Protein AF-A0A838EQB2-F1 (afdb_monomer)

Radius of gyration: 19.53 Å; Cα contacts (8 Å, |Δi|>4): 134; chains: 1; bounding box: 59×37×50 Å

Secondary structure (DSSP, 8-state):
-HHHHHHHHHHHHHHHHHHHHHHHHHHHHHHHHHHHHHHSTTSTT-HHHHHHHHHHHHHHHHHHHHTT--HHHHHHHHHHH---HHHHHHHHHHHHHHHHHT--HHHHHHHHHHHHHHHHHTT--SSSSHHHHHHHHHHHHHHHHHHHTTT-HHHHHHHHHHHTTTT-PPPSSSS----

Solvent-accessible surface area (backbone atoms only — not comparable to full-atom values): 10225 Å² total; per-residue (Å²): 115,68,74,63,53,56,54,54,54,55,57,56,61,61,62,64,58,61,60,60,59,57,50,55,56,53,51,52,50,52,49,51,51,50,38,54,65,62,45,46,76,91,53,67,81,41,63,67,56,51,52,49,53,52,52,51,49,49,51,52,51,38,55,40,36,64,69,66,51,48,70,65,57,53,50,52,50,55,34,69,65,39,76,44,68,69,57,21,50,52,51,49,49,52,52,47,48,34,60,74,68,60,34,52,64,67,53,35,50,48,53,48,48,50,53,48,55,51,38,56,76,69,67,57,66,44,48,82,56,78,54,47,33,56,40,56,51,53,49,50,49,46,50,45,44,45,54,49,63,47,55,47,56,67,57,61,60,47,48,56,66,64,29,71,80,69,81,46,84,88,68,98,56,103,67,94,72,92,115

Structure (mmCIF, N/CA/C/O backbone):
data_AF-A0A838EQB2-F1
#
_entry.id   AF-A0A838EQB2-F1
#
loop_
_atom_site.group_PDB
_atom_site.id
_atom_site.type_symbol
_atom_site.label_atom_id
_atom_site.label_alt_id
_atom_site.label_comp_id
_atom_site.label_asym_id
_atom_site.label_entity_id
_atom_site.label_seq_id
_atom_site.pdbx_PDB_ins_code
_atom_site.Cartn_x
_atom_site.Cartn_y
_atom_site.Cartn_z
_atom_site.occupancy
_atom_site.B_iso_or_equiv
_atom_site.auth_seq_id
_atom_site.auth_comp_id
_atom_site.auth_asym_id
_atom_site.auth_atom_id
_atom_site.pdbx_PDB_model_num
ATOM 1 N N . MET A 1 1 ? -41.091 -21.159 24.752 1.00 59.59 1 MET A N 1
ATOM 2 C CA . MET A 1 1 ? -40.701 -20.624 23.425 1.00 59.59 1 MET A CA 1
ATOM 3 C C . MET A 1 1 ? -39.340 -19.916 23.431 1.00 59.59 1 MET A C 1
ATOM 5 O O . MET A 1 1 ? -38.619 -20.065 22.455 1.00 59.59 1 MET A O 1
ATOM 9 N N . LEU A 1 2 ? -38.920 -19.275 24.533 1.00 75.69 2 LEU A N 1
ATOM 10 C CA . LEU A 1 2 ? -37.623 -18.577 24.654 1.00 75.69 2 LEU A CA 1
ATOM 11 C C . LEU A 1 2 ? -36.373 -19.418 24.296 1.00 75.69 2 LEU A C 1
ATOM 13 O O . LEU A 1 2 ? -35.477 -18.928 23.620 1.00 75.69 2 LEU A O 1
ATOM 17 N N . LYS A 1 3 ? -36.333 -20.709 24.671 1.00 73.31 3 LYS A N 1
ATOM 18 C CA . LYS A 1 3 ? -35.185 -21.598 24.380 1.00 73.31 3 LYS A CA 1
ATOM 19 C C . LYS A 1 3 ? -34.919 -21.795 22.881 1.00 73.31 3 LYS A C 1
ATOM 21 O O . LYS A 1 3 ? -33.771 -21.959 22.489 1.00 73.31 3 LYS A O 1
ATOM 26 N N . LYS A 1 4 ? -35.964 -21.766 22.045 1.00 79.56 4 LYS A N 1
ATOM 27 C CA . LYS A 1 4 ? -35.814 -21.889 20.585 1.00 79.56 4 LYS A CA 1
ATOM 28 C C . LYS A 1 4 ? -35.296 -20.587 19.958 1.00 79.56 4 LYS A C 1
ATOM 30 O O . LYS A 1 4 ? -34.574 -20.644 18.973 1.00 79.56 4 LYS A O 1
ATOM 35 N N . PHE A 1 5 ? -35.602 -19.440 20.568 1.00 83.75 5 PHE A N 1
ATOM 36 C CA . PHE A 1 5 ? -35.142 -18.128 20.109 1.00 83.75 5 PHE A CA 1
ATOM 37 C C . PHE A 1 5 ? -33.644 -17.914 20.382 1.00 83.75 5 PHE A C 1
ATOM 39 O O . PHE A 1 5 ? -32.911 -17.516 19.481 1.00 83.75 5 PHE A O 1
ATOM 46 N N . SER A 1 6 ? -33.149 -18.276 21.574 1.00 80.12 6 SER A N 1
ATOM 47 C CA . SER A 1 6 ? -31.709 -18.178 21.881 1.00 80.12 6 SER A CA 1
ATOM 48 C C . SER A 1 6 ? -30.840 -19.072 20.991 1.00 80.12 6 SER A C 1
ATOM 50 O O . SER A 1 6 ? -29.740 -18.671 20.623 1.00 80.12 6 SER A O 1
ATOM 52 N N . LEU A 1 7 ? -31.331 -20.255 20.597 1.00 84.88 7 LEU A N 1
ATOM 53 C CA . LEU A 1 7 ? -30.591 -21.149 19.698 1.00 84.88 7 LEU A CA 1
ATOM 54 C C . LEU A 1 7 ? -30.476 -20.575 18.272 1.00 84.88 7 LEU A C 1
ATOM 56 O O . LEU A 1 7 ? -29.453 -20.744 17.607 1.00 84.88 7 LEU A O 1
ATOM 60 N N . MET A 1 8 ? -31.516 -19.872 17.815 1.00 84.50 8 MET A N 1
ATOM 61 C CA . MET A 1 8 ? -31.546 -19.222 16.502 1.00 84.50 8 MET A CA 1
ATOM 62 C C . MET A 1 8 ? -30.651 -17.974 16.466 1.00 84.50 8 MET A C 1
ATOM 64 O O . MET A 1 8 ? -29.974 -17.722 15.475 1.00 84.50 8 MET A O 1
ATOM 68 N N . MET A 1 9 ? -30.573 -17.227 17.572 1.00 82.81 9 MET A N 1
ATOM 69 C CA . MET A 1 9 ? -29.665 -16.081 17.672 1.00 82.81 9 MET A CA 1
ATOM 70 C C . MET A 1 9 ? -28.189 -16.515 17.711 1.00 82.81 9 MET A C 1
ATOM 72 O O . MET A 1 9 ? -27.351 -15.896 17.062 1.00 82.81 9 MET A O 1
ATOM 76 N N . LEU A 1 10 ? -27.870 -17.617 18.403 1.00 81.88 10 LEU A N 1
ATOM 77 C CA . LEU A 1 10 ? -26.500 -18.139 18.485 1.00 81.88 10 LEU A CA 1
ATOM 78 C C . LEU A 1 10 ? -25.983 -18.648 17.128 1.00 81.88 10 LEU A C 1
ATOM 80 O O . LEU A 1 10 ? -24.818 -18.452 16.796 1.00 81.88 10 LEU A O 1
ATOM 84 N N . SER A 1 11 ? -26.852 -19.255 16.316 1.00 75.62 11 SER A N 1
ATOM 85 C CA . SER A 1 11 ? -26.494 -19.714 14.966 1.00 75.62 11 SER A CA 1
ATOM 86 C C . SER A 1 11 ? -26.260 -18.558 13.988 1.00 75.62 11 SER A C 1
ATOM 88 O O . SER A 1 11 ? -25.416 -18.681 13.104 1.00 75.62 11 SER A O 1
ATOM 90 N N . PHE A 1 12 ? -26.915 -17.409 14.182 1.00 75.12 12 PHE A N 1
ATOM 91 C CA . PHE A 1 12 ? -26.687 -16.220 13.355 1.00 75.12 12 PHE A CA 1
ATOM 92 C C . PHE A 1 12 ? -25.336 -15.541 13.647 1.00 75.12 12 PHE A C 1
ATOM 94 O O . PHE A 1 12 ? -24.682 -15.050 12.732 1.00 75.12 12 PHE A O 1
ATOM 101 N N . VAL A 1 13 ? -24.876 -15.569 14.904 1.00 74.94 13 VAL A N 1
ATOM 102 C CA . VAL A 1 13 ? -23.574 -14.997 15.307 1.00 74.94 13 VAL A CA 1
ATOM 103 C C . VAL A 1 13 ? -22.392 -15.810 14.763 1.00 74.94 13 VAL A C 1
ATOM 105 O O . VAL A 1 13 ? -21.338 -15.251 14.481 1.00 74.94 13 VAL A O 1
ATOM 108 N N . LEU A 1 14 ? -22.550 -17.120 14.559 1.00 67.75 14 LEU A N 1
ATOM 109 C CA . LEU A 1 14 ? -21.471 -17.963 14.025 1.00 67.75 14 LEU A CA 1
ATOM 110 C C . LEU A 1 14 ? -21.231 -17.760 12.519 1.00 67.75 14 LEU A C 1
ATOM 112 O O . LEU A 1 14 ? -20.124 -17.999 12.040 1.00 67.75 14 LEU A O 1
ATOM 116 N N . LEU A 1 15 ? -22.235 -17.285 11.775 1.00 63.31 15 LEU A N 1
ATOM 117 C CA . LEU A 1 15 ? -22.129 -17.063 10.329 1.00 63.31 15 LEU A CA 1
ATOM 118 C C . LEU A 1 15 ? -21.380 -15.769 9.969 1.00 63.31 15 LEU A C 1
ATOM 120 O O . LEU A 1 15 ? -20.825 -15.678 8.878 1.00 63.31 15 LEU A O 1
ATOM 124 N N . THR A 1 16 ? -21.308 -14.784 10.870 1.00 61.81 16 THR A N 1
ATOM 125 C CA . THR A 1 16 ? -20.622 -13.508 10.592 1.00 61.81 16 THR A CA 1
ATOM 126 C C . THR A 1 16 ? -19.100 -13.597 10.723 1.00 61.81 16 THR A C 1
ATOM 128 O O . THR A 1 16 ? -18.388 -12.792 10.128 1.00 61.81 16 THR A O 1
ATOM 131 N N . VAL A 1 17 ? -18.573 -14.588 11.452 1.00 60.59 17 VAL A N 1
ATOM 132 C CA . VAL A 1 17 ? -17.129 -14.701 11.733 1.00 60.59 17 VAL A CA 1
ATOM 133 C C . VAL A 1 17 ? -16.346 -15.288 10.551 1.00 60.59 17 VAL A C 1
ATOM 135 O O . VAL A 1 17 ? -15.209 -14.885 10.308 1.00 60.59 17 VAL A O 1
ATOM 138 N N . GLN A 1 18 ? -16.935 -16.201 9.770 1.00 55.09 18 GLN A N 1
ATOM 139 C CA . GLN A 1 18 ? -16.202 -16.880 8.689 1.00 55.09 18 GLN A CA 1
ATOM 140 C C . GLN A 1 18 ? -15.903 -15.984 7.480 1.00 55.09 18 GLN A C 1
ATOM 142 O O . GLN A 1 18 ? -14.899 -16.198 6.802 1.00 55.09 18 GLN A O 1
ATOM 147 N N . ALA A 1 19 ? -16.702 -14.940 7.249 1.00 57.28 19 ALA A N 1
ATOM 148 C CA . ALA A 1 19 ? -16.448 -13.987 6.169 1.00 57.28 19 ALA A CA 1
ATOM 149 C C . ALA A 1 19 ? -15.137 -13.200 6.372 1.00 57.28 19 ALA A C 1
ATOM 151 O O . ALA A 1 19 ? -14.468 -12.860 5.401 1.00 57.28 19 ALA A O 1
ATOM 152 N N . ASN A 1 20 ? -14.729 -12.966 7.625 1.00 59.44 20 ASN A N 1
ATOM 153 C CA . ASN A 1 20 ? -13.578 -12.118 7.940 1.00 59.44 20 ASN A CA 1
ATOM 154 C C . ASN A 1 20 ? -12.219 -12.844 7.862 1.00 59.44 20 ASN A C 1
ATOM 156 O O . ASN A 1 20 ? -11.176 -12.214 7.724 1.00 59.44 20 ASN A O 1
ATOM 160 N N . ALA A 1 21 ? -12.193 -14.176 7.963 1.00 61.66 21 ALA A N 1
ATOM 161 C CA . ALA A 1 21 ? -10.938 -14.930 7.892 1.00 61.66 21 ALA A CA 1
ATOM 162 C C . ALA A 1 21 ? -10.433 -15.084 6.444 1.00 61.66 21 ALA A C 1
ATOM 164 O O . ALA A 1 21 ? -9.229 -15.041 6.196 1.00 61.66 21 ALA A O 1
ATOM 165 N N . GLY A 1 22 ? -11.347 -15.224 5.476 1.00 66.81 22 GLY A N 1
ATOM 166 C CA . GLY A 1 22 ? -10.992 -15.389 4.061 1.00 66.81 22 GLY A CA 1
ATOM 167 C C . GLY A 1 22 ? -10.430 -14.121 3.410 1.00 66.81 22 GLY A C 1
ATOM 168 O O . GLY A 1 22 ? -9.554 -14.204 2.545 1.00 66.81 22 GLY A O 1
ATOM 169 N N . THR A 1 23 ? -10.889 -12.944 3.839 1.00 73.06 23 THR A N 1
ATOM 170 C CA . THR A 1 23 ? -10.453 -11.648 3.294 1.00 73.06 23 THR A CA 1
ATOM 171 C C . THR A 1 23 ? -9.005 -11.322 3.659 1.00 73.06 23 THR A C 1
ATOM 173 O O . THR A 1 23 ? -8.251 -10.893 2.789 1.00 73.06 23 THR A O 1
ATOM 176 N N . ASN A 1 24 ? -8.579 -11.602 4.895 1.00 73.56 24 ASN A N 1
ATOM 177 C CA . ASN A 1 24 ? -7.210 -11.325 5.348 1.00 73.56 24 ASN A CA 1
ATOM 178 C C . ASN A 1 24 ? -6.155 -12.184 4.631 1.00 73.56 24 ASN A C 1
ATOM 180 O O . ASN A 1 24 ? -5.122 -11.661 4.219 1.00 73.56 24 ASN A O 1
ATOM 184 N N . ASN A 1 25 ? -6.424 -13.478 4.415 1.00 83.62 25 ASN A N 1
ATOM 185 C CA . ASN A 1 25 ? -5.512 -14.335 3.647 1.00 83.62 25 ASN A CA 1
ATOM 186 C C . ASN A 1 25 ? -5.416 -13.891 2.183 1.00 83.62 25 ASN A C 1
ATOM 188 O O . ASN A 1 25 ? -4.335 -13.899 1.604 1.00 83.62 25 ASN A O 1
ATOM 192 N N . SER A 1 26 ? -6.536 -13.467 1.593 1.00 85.31 26 SER A N 1
ATOM 193 C CA . SER A 1 26 ? -6.555 -12.981 0.210 1.00 85.31 26 SER A CA 1
ATOM 194 C C . SER A 1 26 ? -5.766 -11.676 0.047 1.00 85.31 26 SER A C 1
ATOM 196 O O . SER A 1 26 ? -5.092 -11.495 -0.963 1.00 85.31 26 SER A O 1
ATOM 198 N N . LEU A 1 27 ? -5.809 -10.788 1.049 1.00 85.12 27 LEU A N 1
ATOM 199 C CA . LEU A 1 27 ? -4.996 -9.570 1.080 1.00 85.12 27 LEU A CA 1
ATOM 200 C C . LEU A 1 27 ? -3.498 -9.898 1.136 1.00 85.12 27 LEU A C 1
ATOM 202 O O . LEU A 1 27 ? -2.729 -9.351 0.350 1.00 85.12 27 LEU A O 1
ATOM 206 N N . ALA A 1 28 ? -3.097 -10.810 2.026 1.00 84.88 28 ALA A N 1
ATOM 207 C CA . ALA A 1 28 ? -1.702 -11.224 2.157 1.00 84.88 28 ALA A CA 1
ATOM 208 C C . ALA A 1 28 ? -1.154 -11.821 0.848 1.00 84.88 28 ALA A C 1
ATOM 210 O O . ALA A 1 28 ? -0.074 -11.434 0.411 1.00 84.88 28 ALA A O 1
ATOM 211 N N . LEU A 1 29 ? -1.929 -12.686 0.179 1.00 88.06 29 LEU A N 1
ATOM 212 C CA . LEU A 1 29 ? -1.554 -13.261 -1.118 1.00 88.06 29 LEU A CA 1
ATOM 213 C C . LEU A 1 29 ? -1.416 -12.196 -2.210 1.00 88.06 29 LEU A C 1
ATOM 215 O O . LEU A 1 29 ? -0.464 -12.231 -2.981 1.00 88.06 29 LEU A O 1
ATOM 219 N N . ALA A 1 30 ? -2.332 -11.224 -2.267 1.00 87.69 30 ALA A N 1
ATOM 220 C CA . ALA A 1 30 ? -2.243 -10.134 -3.236 1.00 87.69 30 ALA A CA 1
ATOM 221 C C . ALA A 1 30 ? -0.967 -9.299 -3.034 1.00 87.69 30 ALA A C 1
ATOM 223 O O . ALA A 1 30 ? -0.341 -8.873 -4.004 1.00 87.69 30 ALA A O 1
ATOM 224 N N . ILE A 1 31 ? -0.583 -9.061 -1.776 1.00 84.06 31 ILE A N 1
ATOM 225 C CA . ILE A 1 31 ? 0.636 -8.320 -1.429 1.00 84.06 31 ILE A CA 1
ATOM 226 C C . ILE A 1 31 ? 1.870 -9.138 -1.781 1.00 84.06 31 ILE A C 1
ATOM 228 O O . ILE A 1 31 ? 2.808 -8.591 -2.349 1.00 84.06 31 ILE A O 1
ATOM 232 N N . GLU A 1 32 ? 1.873 -10.436 -1.485 1.00 83.81 32 GLU A N 1
ATOM 233 C CA . GLU A 1 32 ? 2.959 -11.342 -1.854 1.00 83.81 32 GLU A CA 1
ATOM 234 C C . GLU A 1 32 ? 3.135 -11.417 -3.375 1.00 83.81 32 GLU A C 1
ATOM 236 O O . GLU A 1 32 ? 4.258 -11.352 -3.865 1.00 83.81 32 GLU A O 1
ATOM 241 N N . GLU A 1 33 ? 2.044 -11.463 -4.140 1.00 86.88 33 GLU A N 1
ATOM 242 C CA . GLU A 1 33 ? 2.099 -11.475 -5.601 1.00 86.88 33 GLU A CA 1
ATOM 243 C C . GLU A 1 33 ? 2.588 -10.143 -6.185 1.00 86.88 33 GLU A C 1
ATOM 245 O O . GLU A 1 33 ? 3.373 -10.135 -7.142 1.00 86.88 33 GLU A O 1
ATOM 250 N N . LEU A 1 34 ? 2.180 -9.011 -5.599 1.00 84.50 34 LEU A N 1
ATOM 251 C CA . LEU A 1 34 ? 2.743 -7.706 -5.944 1.00 84.50 34 LEU A CA 1
ATOM 252 C C . LEU A 1 34 ? 4.237 -7.662 -5.604 1.00 84.50 34 LEU A C 1
ATOM 254 O O . LEU A 1 34 ? 5.035 -7.231 -6.434 1.00 84.50 34 LEU A O 1
ATOM 258 N N . ASN A 1 35 ? 4.616 -8.152 -4.421 1.00 81.25 35 ASN A N 1
ATOM 259 C CA . ASN A 1 35 ? 5.998 -8.212 -3.964 1.00 81.25 35 ASN A CA 1
ATOM 260 C C . ASN A 1 35 ? 6.851 -9.018 -4.936 1.00 81.25 35 ASN A C 1
ATOM 262 O O . ASN A 1 35 ? 7.837 -8.525 -5.473 1.00 81.25 35 ASN A O 1
ATOM 266 N N . TYR A 1 36 ? 6.414 -10.232 -5.249 1.00 83.81 36 TYR A N 1
ATOM 267 C CA . TYR A 1 36 ? 7.060 -11.095 -6.222 1.00 83.81 36 TYR A CA 1
ATOM 268 C C . TYR A 1 36 ? 7.167 -10.417 -7.595 1.00 83.81 36 TYR A C 1
ATOM 270 O O . TYR A 1 36 ? 8.246 -10.363 -8.179 1.00 83.81 36 TYR A O 1
ATOM 278 N N . SER A 1 37 ? 6.079 -9.817 -8.087 1.00 83.25 37 SER A N 1
ATOM 279 C CA . SER A 1 37 ? 6.067 -9.159 -9.399 1.00 83.25 37 SER A CA 1
ATOM 280 C C . SER A 1 37 ? 7.044 -7.983 -9.485 1.00 83.25 37 SER A C 1
ATOM 282 O O . SER A 1 37 ? 7.627 -7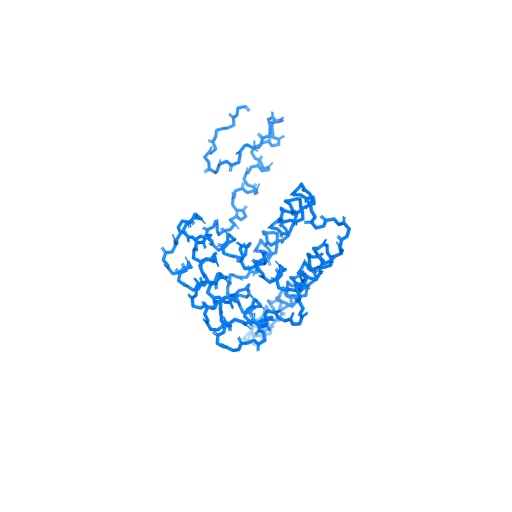.774 -10.543 1.00 83.25 37 SER A O 1
ATOM 284 N N . LEU A 1 38 ? 7.220 -7.216 -8.404 1.00 77.38 38 LEU A N 1
ATOM 285 C CA . LEU A 1 38 ? 8.085 -6.031 -8.370 1.00 77.38 38 LEU A CA 1
ATOM 286 C C . LEU A 1 38 ? 9.536 -6.338 -7.959 1.00 77.38 38 LEU A C 1
ATOM 288 O O . LEU A 1 38 ? 10.441 -5.574 -8.286 1.00 77.38 38 LEU A O 1
ATOM 292 N N . THR A 1 39 ? 9.787 -7.440 -7.251 1.00 75.56 39 THR A N 1
ATOM 293 C CA . THR A 1 39 ? 11.140 -7.837 -6.814 1.00 75.56 39 THR A CA 1
ATOM 294 C C . THR A 1 39 ? 11.924 -8.578 -7.889 1.00 75.56 39 THR A C 1
ATOM 296 O O . THR A 1 39 ? 13.152 -8.531 -7.878 1.00 75.56 39 THR A O 1
ATOM 299 N N . VAL A 1 40 ? 11.253 -9.232 -8.839 1.00 76.88 40 VAL A N 1
ATOM 300 C CA . VAL A 1 40 ? 11.919 -9.941 -9.934 1.00 76.88 40 VAL A CA 1
ATOM 301 C C . VAL A 1 40 ? 12.640 -8.935 -10.854 1.00 76.88 40 VAL A C 1
ATOM 303 O O . VAL A 1 40 ? 12.026 -8.147 -11.570 1.00 76.88 40 VAL A O 1
ATOM 306 N N . GLU A 1 41 ? 13.978 -8.962 -10.808 1.00 57.16 41 GLU A N 1
ATOM 307 C CA . GLU A 1 41 ? 14.885 -7.899 -11.281 1.00 57.16 41 GLU A CA 1
ATOM 308 C C . GLU A 1 41 ? 14.815 -7.570 -12.782 1.00 57.16 41 GLU A C 1
ATOM 310 O O . GLU A 1 41 ? 15.213 -6.476 -13.188 1.00 57.16 41 GLU A O 1
ATOM 315 N N . TRP A 1 42 ? 14.334 -8.486 -13.628 1.00 60.03 42 TRP A N 1
ATOM 316 C CA . TRP A 1 42 ? 14.395 -8.296 -15.081 1.00 60.03 42 TRP A CA 1
ATOM 317 C C . TRP A 1 42 ? 13.380 -7.273 -15.618 1.00 60.03 42 TRP A C 1
ATOM 319 O O . TRP A 1 42 ? 13.617 -6.730 -16.695 1.00 60.03 42 TRP A O 1
ATOM 329 N N . ASP A 1 43 ? 12.320 -6.955 -14.863 1.00 59.44 43 ASP A N 1
ATOM 330 C CA . ASP A 1 43 ? 11.200 -6.116 -15.334 1.00 59.44 43 ASP A CA 1
ATOM 331 C C . ASP A 1 43 ? 11.023 -4.795 -14.550 1.00 59.44 43 ASP A C 1
ATOM 333 O O . ASP A 1 43 ? 10.122 -4.004 -14.817 1.00 59.44 43 ASP A O 1
ATOM 337 N N . GLN A 1 44 ? 11.917 -4.489 -13.599 1.00 57.16 44 GLN A N 1
ATOM 338 C CA . GLN A 1 44 ? 11.816 -3.289 -12.743 1.00 57.16 44 GLN A CA 1
ATOM 339 C C . GLN A 1 44 ? 11.952 -1.954 -13.495 1.00 57.16 44 GLN A C 1
ATOM 341 O O . GLN A 1 44 ? 11.585 -0.904 -12.967 1.00 57.16 44 GLN A O 1
ATOM 346 N N . LYS A 1 45 ? 12.504 -1.968 -14.715 1.00 72.00 45 LYS A N 1
ATOM 347 C CA . LYS A 1 45 ? 12.65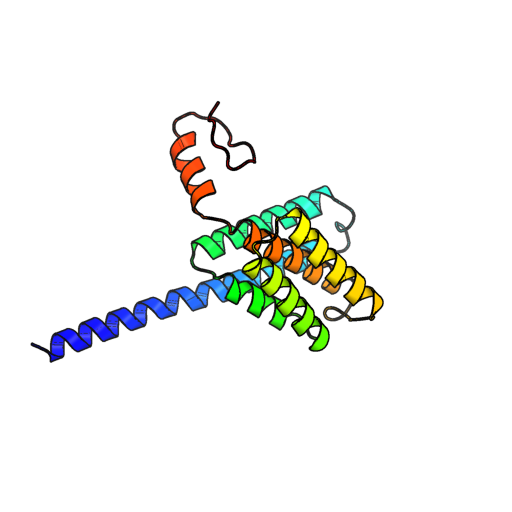2 -0.766 -15.552 1.00 72.00 45 LYS A CA 1
ATOM 348 C C . LYS A 1 45 ? 11.466 -0.536 -16.484 1.00 72.00 45 LYS A C 1
ATOM 350 O O . LYS A 1 45 ? 11.362 0.561 -17.033 1.00 72.00 45 LYS A O 1
ATOM 355 N N . ASP A 1 46 ? 10.596 -1.528 -16.677 1.00 83.81 46 ASP A N 1
ATOM 356 C CA . ASP A 1 46 ? 9.412 -1.350 -17.506 1.00 83.81 46 ASP A CA 1
ATOM 357 C C . ASP A 1 46 ? 8.312 -0.648 -16.699 1.00 83.81 46 ASP A C 1
ATOM 359 O O . ASP A 1 46 ? 7.594 -1.227 -15.880 1.00 83.81 46 ASP A O 1
ATOM 363 N N . GLN A 1 47 ? 8.170 0.650 -16.961 1.00 80.19 47 GLN A N 1
ATOM 364 C CA . GLN A 1 47 ? 7.128 1.476 -16.363 1.00 80.19 47 GLN A CA 1
ATOM 365 C C . GLN A 1 47 ? 5.716 0.975 -16.714 1.00 80.19 47 GLN A C 1
ATOM 367 O O . GLN A 1 47 ? 4.794 1.115 -15.909 1.00 80.19 47 GLN A O 1
ATOM 372 N N . THR A 1 48 ? 5.531 0.371 -17.890 1.00 82.81 48 THR A N 1
ATOM 373 C CA . THR A 1 48 ? 4.249 -0.200 -18.327 1.00 82.81 48 THR A CA 1
ATOM 374 C C . THR A 1 48 ? 3.898 -1.420 -17.489 1.00 82.81 48 THR A C 1
ATOM 376 O O . THR A 1 48 ? 2.760 -1.544 -17.027 1.00 82.81 48 THR A O 1
ATOM 379 N N . TYR A 1 49 ? 4.875 -2.294 -17.243 1.00 83.25 49 TYR A N 1
ATOM 380 C CA . TYR A 1 49 ? 4.699 -3.461 -16.385 1.00 83.25 49 TYR A CA 1
ATOM 381 C C . TYR A 1 49 ? 4.388 -3.053 -14.942 1.00 83.25 49 TYR A C 1
ATOM 383 O O . TYR A 1 49 ? 3.389 -3.513 -14.383 1.00 83.25 49 TYR A O 1
ATOM 391 N N . TYR A 1 50 ? 5.157 -2.112 -14.377 1.00 80.88 50 TYR A N 1
ATOM 392 C CA . TYR A 1 50 ? 4.891 -1.546 -13.050 1.00 80.88 50 TYR A CA 1
ATOM 393 C C . TYR A 1 50 ? 3.453 -1.024 -12.947 1.00 80.88 50 TYR A C 1
ATOM 395 O O . TYR A 1 50 ? 2.691 -1.456 -12.083 1.00 80.88 50 TYR A O 1
ATOM 403 N N . ASN A 1 51 ? 3.037 -0.161 -13.878 1.00 79.38 51 ASN A N 1
ATOM 404 C CA . ASN A 1 51 ? 1.685 0.399 -13.890 1.00 79.38 51 ASN A CA 1
ATOM 405 C C . ASN A 1 51 ? 0.608 -0.689 -14.014 1.00 79.38 51 ASN A C 1
ATOM 407 O O . ASN A 1 51 ? -0.429 -0.610 -13.355 1.00 79.38 51 ASN A O 1
ATOM 411 N N . THR A 1 52 ? 0.859 -1.726 -14.816 1.00 85.31 52 THR A N 1
ATOM 412 C CA . THR A 1 52 ? -0.061 -2.858 -14.991 1.00 85.31 52 THR A CA 1
ATOM 413 C C . THR A 1 52 ? -0.230 -3.640 -13.691 1.00 85.31 52 THR A C 1
ATOM 415 O O . THR A 1 52 ? -1.359 -3.919 -13.285 1.00 85.31 52 THR A O 1
ATOM 418 N N . LYS A 1 53 ? 0.869 -3.948 -12.994 1.00 85.12 53 LYS A N 1
ATOM 419 C CA . LYS A 1 53 ? 0.840 -4.661 -11.709 1.00 85.12 53 LYS A CA 1
ATOM 420 C C . LYS A 1 53 ? 0.207 -3.831 -10.601 1.00 85.12 53 LYS A C 1
ATOM 422 O O . LYS A 1 53 ? -0.610 -4.354 -9.848 1.00 85.12 53 LYS A O 1
ATOM 427 N N . MET A 1 54 ? 0.490 -2.532 -10.566 1.00 80.69 54 MET A N 1
ATOM 428 C CA . MET A 1 54 ? -0.147 -1.601 -9.635 1.00 80.69 54 MET A CA 1
ATOM 429 C C . MET A 1 54 ? -1.656 -1.498 -9.871 1.00 80.69 54 MET A C 1
ATOM 431 O O . MET A 1 54 ? -2.432 -1.555 -8.919 1.00 80.69 54 MET A O 1
ATOM 435 N N . LYS A 1 55 ? -2.097 -1.414 -11.134 1.00 80.75 55 LYS A N 1
ATOM 436 C CA . LYS A 1 55 ? -3.524 -1.391 -11.491 1.00 80.75 55 LYS A CA 1
ATOM 437 C C . LYS A 1 55 ? -4.223 -2.707 -11.141 1.00 80.75 55 LYS A C 1
ATOM 439 O O . LYS A 1 55 ? -5.328 -2.683 -10.598 1.00 80.75 55 LYS A O 1
ATOM 444 N N . ALA A 1 56 ? -3.580 -3.844 -11.411 1.00 84.00 56 ALA A N 1
ATOM 445 C CA . ALA A 1 56 ? -4.098 -5.158 -11.039 1.00 84.00 56 ALA A CA 1
ATOM 446 C C . ALA A 1 56 ? -4.259 -5.278 -9.517 1.00 84.00 56 ALA A C 1
ATOM 448 O O . ALA A 1 56 ? -5.330 -5.639 -9.038 1.00 84.00 56 ALA A O 1
ATOM 449 N N . PHE A 1 57 ? -3.242 -4.882 -8.751 1.00 86.19 57 PHE A N 1
ATOM 450 C CA . PHE A 1 57 ? -3.308 -4.904 -7.295 1.00 86.19 57 PHE A CA 1
ATOM 451 C C . PHE A 1 57 ? -4.388 -3.962 -6.745 1.00 86.19 57 PHE A C 1
ATOM 453 O O . PHE A 1 57 ? -5.173 -4.370 -5.892 1.00 86.19 57 PHE A O 1
ATOM 460 N N . ALA A 1 58 ? -4.503 -2.736 -7.268 1.00 82.94 58 ALA A N 1
ATOM 461 C CA . ALA A 1 58 ? -5.570 -1.808 -6.886 1.00 82.94 58 ALA A CA 1
ATOM 462 C C . ALA A 1 58 ? -6.973 -2.388 -7.149 1.00 82.94 58 ALA A C 1
ATOM 464 O O . ALA A 1 58 ? -7.870 -2.226 -6.322 1.00 82.94 58 ALA A O 1
ATOM 465 N N . THR A 1 59 ? -7.144 -3.117 -8.257 1.00 85.06 59 THR A N 1
ATOM 466 C CA . THR A 1 59 ? -8.390 -3.835 -8.577 1.00 85.06 59 THR A CA 1
ATOM 467 C C . THR A 1 59 ? -8.667 -4.938 -7.553 1.00 85.06 59 THR A C 1
ATOM 469 O O . THR A 1 59 ? -9.769 -5.020 -7.020 1.00 85.06 59 THR A O 1
ATOM 472 N N . THR A 1 60 ? -7.656 -5.728 -7.183 1.00 87.25 60 THR A N 1
ATOM 473 C CA . THR A 1 60 ? -7.793 -6.753 -6.137 1.00 87.25 60 THR A CA 1
ATOM 474 C C . THR A 1 60 ? -8.187 -6.149 -4.787 1.00 87.25 60 THR A C 1
ATOM 476 O O . THR A 1 60 ? -9.052 -6.693 -4.101 1.00 87.25 60 THR A O 1
ATOM 479 N N . ILE A 1 61 ? -7.605 -5.008 -4.398 1.00 84.94 61 ILE A N 1
ATOM 480 C CA . ILE A 1 61 ? -7.989 -4.305 -3.164 1.00 84.94 61 ILE A CA 1
ATOM 481 C C . ILE A 1 61 ? -9.445 -3.836 -3.227 1.00 84.94 61 ILE A C 1
ATOM 483 O O . ILE A 1 61 ? -10.178 -4.044 -2.260 1.00 84.94 61 ILE A O 1
ATOM 487 N N . ALA A 1 62 ? -9.884 -3.274 -4.356 1.00 82.81 62 ALA A N 1
ATOM 488 C CA . ALA A 1 62 ? -11.276 -2.878 -4.563 1.00 82.81 62 ALA A CA 1
ATOM 489 C C . ALA A 1 62 ? -12.246 -4.059 -4.393 1.00 82.81 62 ALA A C 1
ATOM 491 O O . ALA A 1 62 ? -13.247 -3.953 -3.680 1.00 82.81 62 ALA A O 1
ATOM 492 N N . ASP A 1 63 ? -11.922 -5.207 -4.991 1.00 84.94 63 ASP A N 1
ATOM 493 C CA . ASP A 1 63 ? -12.724 -6.428 -4.883 1.00 84.94 63 ASP A CA 1
ATOM 494 C C . ASP A 1 63 ? -12.769 -6.962 -3.447 1.00 84.94 63 ASP A C 1
ATOM 496 O O . ASP A 1 63 ? -13.802 -7.449 -2.980 1.00 84.94 63 ASP A O 1
ATOM 500 N N . LEU A 1 64 ? -11.656 -6.871 -2.714 1.00 85.62 64 LEU A N 1
ATOM 501 C CA . LEU A 1 64 ? -11.603 -7.257 -1.306 1.00 85.62 64 LEU A CA 1
ATOM 502 C C . LEU A 1 64 ? -12.410 -6.301 -0.424 1.00 85.62 64 LEU A C 1
ATOM 504 O O . LEU A 1 64 ? -13.132 -6.765 0.461 1.00 85.62 64 LEU A O 1
ATOM 508 N N . GLN A 1 65 ? -12.356 -4.994 -0.685 1.00 83.88 65 GLN A N 1
ATOM 509 C CA . GLN A 1 65 ? -13.204 -4.005 -0.012 1.00 83.88 65 GLN A CA 1
ATOM 510 C C . GLN A 1 65 ? -14.689 -4.281 -0.278 1.00 83.88 65 GLN A C 1
ATOM 512 O O . GLN A 1 65 ? -15.490 -4.276 0.658 1.00 83.88 65 GLN A O 1
ATOM 517 N N . ALA A 1 66 ? -15.059 -4.643 -1.512 1.00 82.88 66 ALA A N 1
ATOM 518 C CA . ALA A 1 66 ? -16.420 -5.061 -1.855 1.00 82.88 66 ALA A CA 1
ATOM 519 C C . ALA A 1 66 ? -16.868 -6.335 -1.108 1.00 82.88 66 ALA A C 1
ATOM 521 O O . ALA A 1 66 ? -18.052 -6.496 -0.813 1.00 82.88 66 ALA A O 1
ATOM 522 N N . LYS A 1 67 ? -15.926 -7.216 -0.744 1.00 83.81 67 LYS A N 1
ATOM 523 C CA . LYS A 1 67 ? -16.155 -8.407 0.098 1.00 83.81 67 LYS A CA 1
ATOM 524 C C . LYS A 1 67 ? -16.160 -8.110 1.605 1.00 83.81 67 LYS A C 1
ATOM 526 O O . LYS A 1 67 ? -16.303 -9.037 2.399 1.00 83.81 67 LYS A O 1
ATOM 531 N N . GLY A 1 68 ? -16.038 -6.844 2.006 1.00 83.19 68 GLY A N 1
ATOM 532 C CA . GLY A 1 68 ? -16.109 -6.408 3.401 1.00 83.19 68 GLY A CA 1
ATOM 533 C C . GLY A 1 68 ? -14.758 -6.128 4.060 1.00 83.19 68 GLY A C 1
ATOM 534 O O . GLY A 1 68 ? -14.723 -5.949 5.276 1.00 83.19 68 GLY A O 1
ATOM 535 N N . LEU A 1 69 ? -13.657 -6.074 3.300 1.00 85.31 69 LEU A N 1
ATOM 536 C CA . LEU A 1 69 ? -12.376 -5.606 3.832 1.00 85.31 69 LEU A CA 1
ATOM 537 C C . LEU A 1 69 ? -12.487 -4.125 4.214 1.00 85.31 69 LEU A C 1
ATOM 539 O O . LEU A 1 69 ? -12.803 -3.269 3.388 1.00 85.31 69 LEU A O 1
ATOM 543 N N . THR A 1 70 ? -12.223 -3.819 5.478 1.00 87.19 70 THR A N 1
ATOM 544 C CA . THR A 1 70 ? -12.308 -2.446 5.983 1.00 87.19 70 THR A CA 1
ATOM 545 C C . THR A 1 70 ? -10.999 -1.686 5.776 1.00 87.19 70 THR A C 1
ATOM 547 O O . THR A 1 70 ? -9.911 -2.265 5.770 1.00 87.19 70 THR A O 1
ATOM 550 N N . ASN A 1 71 ? -11.085 -0.356 5.685 1.00 84.06 71 ASN A N 1
ATOM 551 C CA . ASN A 1 71 ? -9.897 0.501 5.618 1.00 84.06 71 ASN A CA 1
ATOM 552 C C . ASN A 1 71 ? -8.986 0.320 6.839 1.00 84.06 71 ASN A C 1
ATOM 554 O O . ASN A 1 71 ? -7.769 0.350 6.702 1.00 84.06 71 ASN A O 1
ATOM 558 N N . GLN A 1 72 ? -9.564 0.072 8.017 1.00 85.44 72 GLN A N 1
ATOM 559 C CA . GLN A 1 72 ? -8.792 -0.189 9.228 1.00 85.44 72 GLN A CA 1
ATOM 560 C C . GLN A 1 72 ? -7.947 -1.462 9.097 1.00 85.44 72 GLN A C 1
ATOM 562 O O . GLN A 1 72 ? -6.771 -1.437 9.438 1.00 85.44 72 GLN A O 1
ATOM 567 N N . GLN A 1 73 ? -8.504 -2.541 8.539 1.00 86.69 73 GLN A N 1
ATOM 568 C CA . GLN A 1 73 ? -7.756 -3.781 8.307 1.00 86.69 73 GLN A CA 1
ATOM 569 C C . GLN A 1 73 ? -6.619 -3.592 7.304 1.00 86.69 73 GLN A C 1
ATOM 571 O O . GLN A 1 73 ? -5.545 -4.155 7.495 1.00 86.69 73 GLN A O 1
ATOM 576 N N . LEU A 1 74 ? -6.823 -2.772 6.265 1.00 85.31 74 LEU A N 1
ATOM 577 C CA . LEU A 1 74 ? -5.745 -2.396 5.346 1.00 85.31 74 LEU A CA 1
ATOM 578 C C . LEU A 1 74 ? -4.618 -1.673 6.090 1.00 85.31 74 LEU A C 1
ATOM 580 O O . LEU A 1 74 ? -3.462 -2.063 5.961 1.00 85.31 74 LEU A O 1
ATOM 584 N N . VAL A 1 75 ? -4.950 -0.663 6.901 1.00 86.62 75 VAL A N 1
ATOM 585 C CA . VAL A 1 75 ? -3.965 0.090 7.695 1.00 86.62 75 VAL A CA 1
ATOM 586 C C . VAL A 1 75 ? -3.232 -0.825 8.676 1.00 86.62 75 VAL A C 1
ATOM 588 O O . VAL A 1 75 ? -2.007 -0.811 8.714 1.00 86.62 75 VAL A O 1
ATOM 591 N N . GLU A 1 76 ? -3.951 -1.645 9.441 1.00 88.19 76 GLU A N 1
ATOM 592 C CA . GLU A 1 76 ? -3.364 -2.592 10.396 1.00 88.19 76 GLU A CA 1
ATOM 593 C C . GLU A 1 76 ? -2.421 -3.577 9.701 1.00 88.19 76 GLU A C 1
ATOM 595 O O . GLU A 1 76 ? -1.325 -3.837 10.199 1.00 88.19 76 GLU A O 1
ATOM 600 N N . HIS A 1 77 ? -2.801 -4.066 8.518 1.00 85.88 77 HIS A N 1
ATOM 601 C CA . HIS A 1 77 ? -1.956 -4.958 7.739 1.00 85.88 77 HIS A CA 1
ATOM 602 C C . HIS A 1 77 ? -0.679 -4.255 7.263 1.00 85.88 77 HIS A C 1
ATOM 604 O O . HIS A 1 77 ? 0.414 -4.774 7.490 1.00 85.88 77 HIS A O 1
ATOM 610 N N . VAL A 1 78 ? -0.788 -3.050 6.688 1.00 84.38 78 VAL A N 1
ATOM 611 C CA . VAL A 1 78 ? 0.375 -2.229 6.298 1.00 84.38 78 VAL A CA 1
ATOM 612 C C . VAL A 1 78 ? 1.305 -2.034 7.490 1.00 84.38 78 VAL A C 1
ATOM 614 O O . VAL A 1 78 ? 2.488 -2.348 7.405 1.00 84.38 78 VAL A O 1
ATOM 617 N N . VAL A 1 79 ? 0.776 -1.569 8.619 1.00 87.38 79 VAL A N 1
ATOM 618 C CA . VAL A 1 79 ? 1.553 -1.297 9.834 1.00 87.38 79 VAL A CA 1
ATOM 619 C C . VAL A 1 79 ? 2.244 -2.567 10.334 1.00 87.38 79 VAL A C 1
ATOM 621 O O . VAL A 1 79 ? 3.407 -2.506 10.720 1.00 87.38 79 VAL A O 1
ATOM 624 N N . SER A 1 80 ? 1.583 -3.727 10.253 1.00 85.75 80 SER A N 1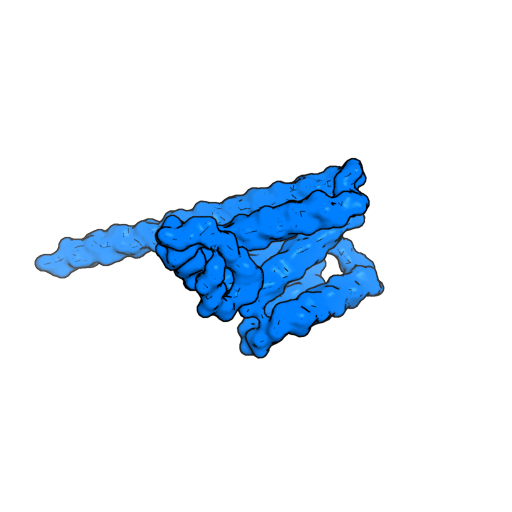
ATOM 625 C CA . S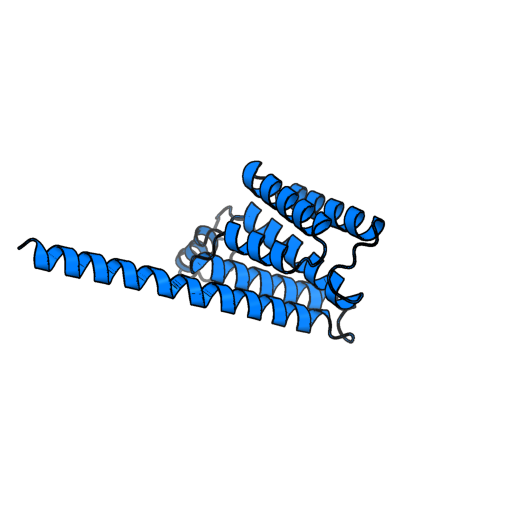ER A 1 80 ? 2.176 -5.013 10.647 1.00 85.75 80 SER A CA 1
ATOM 626 C C . SER A 1 80 ? 3.337 -5.469 9.756 1.00 85.75 80 SER A C 1
ATOM 628 O O . SER A 1 80 ? 4.210 -6.202 10.218 1.00 85.75 80 SER A O 1
ATOM 630 N N . THR A 1 81 ? 3.383 -5.025 8.494 1.00 79.62 81 THR A N 1
ATOM 631 C CA . THR A 1 81 ? 4.489 -5.352 7.577 1.00 79.62 81 THR A CA 1
ATOM 632 C C . THR A 1 81 ? 5.735 -4.496 7.832 1.00 79.62 81 THR A C 1
ATOM 634 O O . THR A 1 81 ? 6.856 -4.892 7.503 1.00 79.62 81 THR A O 1
ATOM 637 N N . VAL A 1 82 ? 5.569 -3.335 8.473 1.00 81.94 82 VAL A N 1
ATOM 638 C CA . VAL A 1 82 ? 6.662 -2.412 8.780 1.00 81.94 82 VAL A CA 1
ATOM 639 C C . VAL A 1 82 ? 7.377 -2.857 10.056 1.00 81.94 82 VAL A C 1
ATOM 641 O O . VAL A 1 82 ? 6.896 -2.664 11.166 1.00 81.94 82 VAL A O 1
ATOM 644 N N . LYS A 1 83 ? 8.584 -3.417 9.908 1.00 82.31 83 LYS A N 1
ATOM 645 C CA . LYS A 1 83 ? 9.397 -3.906 11.041 1.00 82.31 83 LYS A CA 1
ATOM 646 C C . LYS A 1 83 ? 9.898 -2.801 11.983 1.00 82.31 83 LYS A C 1
ATOM 648 O O . LYS A 1 83 ? 10.219 -3.081 13.133 1.00 82.31 83 LYS A O 1
ATOM 653 N N . ASN A 1 84 ? 10.027 -1.566 11.498 1.00 82.69 84 ASN A N 1
ATOM 654 C CA . ASN A 1 84 ? 10.484 -0.438 12.306 1.00 82.69 84 ASN A CA 1
ATOM 655 C C . ASN A 1 84 ? 9.290 0.210 13.018 1.00 82.69 84 ASN A C 1
ATOM 657 O O . ASN A 1 84 ? 8.433 0.797 12.367 1.00 82.69 84 ASN A O 1
ATOM 661 N N . GLU A 1 85 ? 9.255 0.146 14.350 1.00 87.00 85 GLU A N 1
ATOM 662 C CA . GLU A 1 85 ? 8.135 0.668 15.144 1.00 87.00 85 GLU A CA 1
ATOM 663 C C . GLU A 1 85 ? 7.891 2.175 14.972 1.00 87.00 85 GLU A C 1
ATOM 665 O O . GLU A 1 85 ? 6.741 2.612 14.987 1.00 87.00 85 GLU A O 1
ATOM 670 N N . SER A 1 86 ? 8.950 2.979 14.813 1.00 86.75 86 SER A N 1
ATOM 671 C CA . SER A 1 86 ? 8.810 4.426 14.591 1.00 86.75 86 SER A CA 1
ATOM 672 C C . SER A 1 86 ? 8.116 4.682 13.262 1.00 86.75 86 SER A C 1
ATOM 674 O O . SER A 1 86 ? 7.128 5.404 13.191 1.00 86.75 86 SER A O 1
ATOM 676 N N . LEU A 1 87 ? 8.589 4.004 12.222 1.00 85.31 87 LEU A N 1
ATOM 677 C CA . LEU A 1 87 ? 8.028 4.122 10.891 1.00 85.31 87 LEU A CA 1
ATOM 678 C C . LEU A 1 87 ? 6.599 3.575 10.814 1.00 85.31 87 LEU A C 1
ATOM 680 O O . LEU A 1 87 ? 5.740 4.161 10.166 1.00 85.31 87 LEU A O 1
ATOM 684 N N . ALA A 1 88 ? 6.323 2.473 11.508 1.00 87.81 88 ALA A N 1
ATOM 685 C CA . ALA A 1 88 ? 4.991 1.895 11.599 1.00 87.81 88 ALA A CA 1
ATOM 686 C C . ALA A 1 88 ? 3.994 2.906 12.198 1.00 87.81 88 ALA A C 1
ATOM 688 O O . ALA A 1 88 ? 2.882 3.052 11.687 1.00 87.81 88 ALA A O 1
ATOM 689 N N . LYS A 1 89 ? 4.411 3.670 13.221 1.00 91.38 89 LYS A N 1
ATOM 690 C CA . LYS A 1 89 ? 3.616 4.770 13.792 1.00 91.38 89 LYS A CA 1
ATOM 691 C C . LYS A 1 89 ? 3.431 5.929 12.818 1.00 91.38 89 LYS A C 1
ATOM 693 O O . LYS A 1 89 ? 2.321 6.455 12.730 1.00 91.38 89 LYS A O 1
ATOM 698 N N . ASP A 1 90 ? 4.468 6.317 12.083 1.00 89.94 90 ASP A N 1
ATOM 699 C CA . ASP A 1 90 ? 4.381 7.407 11.104 1.00 89.94 90 ASP A CA 1
ATOM 700 C C . ASP A 1 90 ? 3.453 7.039 9.935 1.00 89.94 90 ASP A C 1
ATOM 702 O O . ASP A 1 90 ? 2.601 7.836 9.534 1.00 89.94 90 ASP A O 1
ATOM 706 N N . VAL A 1 91 ? 3.536 5.796 9.446 1.00 88.62 91 VAL A N 1
ATOM 707 C CA . VAL A 1 91 ? 2.613 5.226 8.453 1.00 88.62 91 VAL A CA 1
ATOM 708 C C . VAL A 1 91 ? 1.185 5.227 8.981 1.00 88.62 91 VAL A C 1
ATOM 710 O O . VAL A 1 91 ? 0.287 5.747 8.318 1.00 88.62 91 VAL A O 1
ATOM 713 N N . GLN A 1 92 ? 0.966 4.697 10.187 1.00 91.19 92 GLN A N 1
ATOM 714 C CA . GLN A 1 92 ? -0.358 4.659 10.801 1.00 91.19 92 GLN A CA 1
ATOM 715 C C . GLN A 1 92 ? -0.945 6.067 10.948 1.00 91.19 92 GLN A C 1
ATOM 717 O O . GLN A 1 92 ? -2.101 6.300 10.602 1.00 91.19 92 GLN A O 1
ATOM 722 N N . THR A 1 93 ? -0.141 7.017 11.425 1.00 92.56 93 THR A N 1
ATOM 723 C CA . THR A 1 93 ? -0.543 8.417 11.605 1.00 92.56 93 THR A CA 1
ATOM 724 C C . THR A 1 93 ? -0.899 9.055 10.269 1.00 92.56 93 THR A C 1
ATOM 726 O O . THR A 1 93 ? -1.950 9.680 10.152 1.00 92.56 93 THR A O 1
ATOM 729 N N . THR A 1 94 ? -0.077 8.848 9.241 1.00 90.31 94 THR A N 1
ATOM 730 C CA . THR A 1 94 ? -0.307 9.382 7.893 1.00 90.31 94 THR A CA 1
ATOM 731 C C . T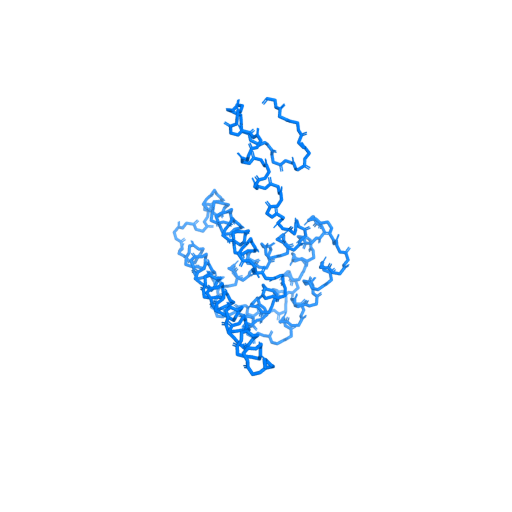HR A 1 94 ? -1.599 8.838 7.287 1.00 90.31 94 THR A C 1
ATOM 733 O O . THR A 1 94 ? -2.440 9.615 6.835 1.00 90.31 94 THR A O 1
ATOM 736 N N . LEU A 1 95 ? -1.817 7.521 7.342 1.00 87.81 95 LEU A N 1
ATOM 737 C CA . LEU A 1 95 ? -3.034 6.890 6.820 1.00 87.81 95 LEU A CA 1
ATOM 738 C C . LEU A 1 95 ? -4.286 7.309 7.606 1.00 87.81 95 LEU A C 1
ATOM 740 O O . LEU A 1 95 ? -5.322 7.595 7.004 1.00 87.81 95 LEU A O 1
ATOM 744 N N . ASN A 1 96 ? -4.182 7.441 8.931 1.00 88.50 96 ASN A N 1
ATOM 745 C CA . ASN A 1 96 ? -5.265 7.966 9.761 1.00 88.50 96 ASN A CA 1
ATOM 746 C C . ASN A 1 96 ? -5.580 9.429 9.428 1.00 88.50 96 ASN A C 1
ATOM 748 O O . ASN A 1 96 ? -6.750 9.790 9.346 1.00 88.50 96 ASN A O 1
ATOM 752 N N . MET A 1 97 ? -4.571 10.277 9.198 1.00 87.25 97 MET A N 1
ATOM 753 C CA . MET A 1 97 ? -4.784 11.664 8.770 1.00 87.25 97 MET A CA 1
ATOM 754 C C . MET A 1 97 ? -5.482 11.732 7.412 1.00 87.25 97 MET A C 1
ATOM 756 O O . MET A 1 97 ? -6.411 12.522 7.256 1.00 87.25 97 MET A O 1
ATOM 760 N N . ILE A 1 98 ? -5.083 10.888 6.455 1.00 84.56 98 ILE A N 1
ATOM 761 C CA . ILE A 1 98 ? -5.738 10.783 5.144 1.00 84.56 98 ILE A CA 1
ATOM 762 C C . ILE A 1 98 ? -7.216 10.406 5.318 1.00 84.56 98 ILE A C 1
ATOM 764 O O . ILE A 1 98 ? -8.090 11.053 4.737 1.00 84.56 98 ILE A O 1
ATOM 768 N N . GLN A 1 99 ? -7.502 9.412 6.163 1.00 81.69 99 GLN A N 1
ATOM 769 C CA . GLN A 1 99 ? -8.860 8.942 6.432 1.00 81.69 99 GLN A CA 1
ATOM 770 C C . GLN A 1 99 ? -9.722 9.988 7.159 1.00 81.69 99 GLN A C 1
ATOM 772 O O . GLN A 1 99 ? -10.866 10.220 6.769 1.00 81.69 99 GLN A O 1
ATOM 777 N N . ILE A 1 100 ? -9.194 10.615 8.215 1.00 83.44 100 ILE A N 1
ATOM 778 C CA . ILE A 1 100 ? -9.922 11.578 9.058 1.00 83.44 100 ILE A CA 1
ATOM 779 C C . ILE A 1 100 ? -10.184 12.875 8.292 1.00 83.44 100 ILE A C 1
ATOM 781 O O . ILE A 1 100 ? -11.307 13.378 8.301 1.00 83.44 100 ILE A O 1
ATOM 785 N N . ASN A 1 101 ? -9.166 13.399 7.605 1.00 82.88 101 ASN A N 1
ATOM 786 C CA . ASN A 1 101 ? -9.260 14.681 6.911 1.00 82.88 101 ASN A CA 1
ATOM 787 C C . ASN A 1 101 ? -9.894 14.566 5.521 1.00 82.88 101 ASN A C 1
ATOM 789 O O . ASN A 1 101 ? -10.101 15.592 4.880 1.00 82.88 101 ASN A O 1
ATOM 793 N N . LYS A 1 102 ? -10.201 13.344 5.053 1.00 82.38 102 LYS A N 1
ATOM 794 C CA . LYS A 1 102 ? -10.691 13.076 3.691 1.00 82.38 102 LYS A CA 1
ATOM 795 C C . LYS A 1 102 ? -9.830 13.791 2.645 1.00 82.38 102 LYS A C 1
ATOM 797 O O . LYS A 1 102 ? -10.354 14.499 1.786 1.00 82.38 102 LYS A O 1
ATOM 802 N N . MET A 1 103 ? -8.509 13.650 2.783 1.00 80.81 103 MET A N 1
ATOM 803 C CA . MET A 1 103 ? -7.544 14.303 1.894 1.00 80.81 103 MET A CA 1
ATOM 804 C C . MET A 1 103 ? -7.864 13.972 0.439 1.00 80.81 103 MET A C 1
ATOM 806 O O . MET A 1 103 ? -8.276 12.853 0.134 1.00 80.81 103 MET A O 1
ATOM 810 N N . SER A 1 10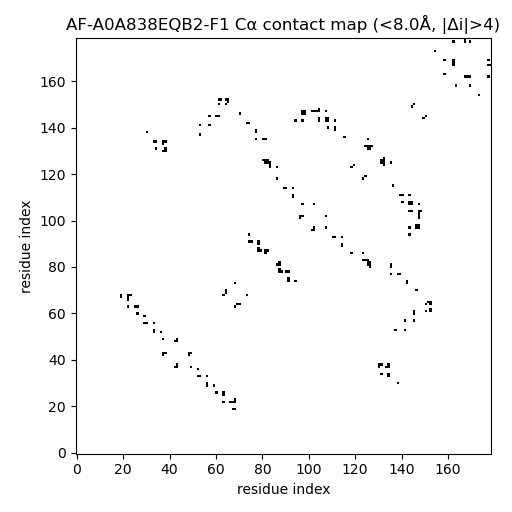4 ? -7.655 14.926 -0.466 1.00 81.25 104 SER A N 1
ATOM 811 C CA . SER A 1 104 ? -7.778 14.638 -1.893 1.00 81.25 104 SER A CA 1
ATOM 812 C C . SER A 1 104 ? -6.731 13.597 -2.331 1.00 81.25 104 SER A C 1
ATOM 814 O O . SER A 1 104 ? -5.708 13.424 -1.661 1.00 81.25 104 SER A O 1
ATOM 816 N N . PRO A 1 105 ? -6.923 12.900 -3.467 1.00 70.81 105 PRO A N 1
ATOM 817 C CA . PRO A 1 105 ? -5.994 11.851 -3.901 1.00 70.81 105 PRO A CA 1
ATOM 818 C C . PRO A 1 105 ? -4.572 12.373 -4.102 1.00 70.81 105 PRO A C 1
ATOM 820 O O . PRO A 1 105 ? -3.602 11.692 -3.783 1.00 70.81 105 PRO A O 1
ATOM 823 N N . ILE A 1 106 ? -4.464 13.609 -4.594 1.00 75.00 106 ILE A N 1
ATOM 824 C CA . ILE A 1 106 ? -3.195 14.295 -4.834 1.00 75.00 106 ILE A CA 1
ATOM 825 C C . ILE A 1 106 ? -2.505 14.612 -3.501 1.00 75.00 106 ILE A C 1
ATOM 827 O O . ILE A 1 106 ? -1.303 14.395 -3.362 1.00 75.00 106 ILE A O 1
ATOM 831 N N . GLU A 1 107 ? -3.252 15.082 -2.501 1.00 79.06 107 GLU A N 1
ATOM 832 C CA . GLU A 1 107 ? -2.711 15.366 -1.166 1.00 79.06 107 GLU A CA 1
ATOM 833 C C . GLU A 1 107 ? -2.295 14.092 -0.435 1.00 79.06 107 GLU A C 1
ATOM 835 O O . GLU A 1 107 ? -1.223 14.059 0.160 1.00 79.06 107 GLU A O 1
ATOM 840 N N . ALA A 1 108 ? -3.089 13.024 -0.527 1.00 78.06 108 ALA A N 1
ATOM 841 C CA . ALA A 1 108 ? -2.745 11.737 0.062 1.00 78.06 108 ALA A CA 1
ATOM 842 C C . ALA A 1 108 ? -1.494 11.132 -0.588 1.00 78.06 108 ALA A C 1
ATOM 844 O O . ALA A 1 108 ? -0.606 10.664 0.121 1.00 78.06 108 ALA A O 1
ATOM 845 N N . GLN A 1 109 ? -1.373 11.198 -1.919 1.00 75.88 109 GLN A N 1
ATOM 846 C CA . GLN A 1 109 ? -0.149 10.796 -2.619 1.00 75.88 109 GLN A CA 1
ATOM 847 C C . GLN A 1 109 ? 1.055 11.618 -2.168 1.00 75.88 109 GLN A C 1
ATOM 849 O O . GLN A 1 109 ? 2.126 11.060 -1.941 1.00 75.88 109 GLN A O 1
ATOM 854 N N . LYS A 1 110 ? 0.885 12.935 -2.009 1.00 85.06 110 LYS A N 1
ATOM 855 C CA . LYS A 1 110 ? 1.949 13.812 -1.524 1.00 85.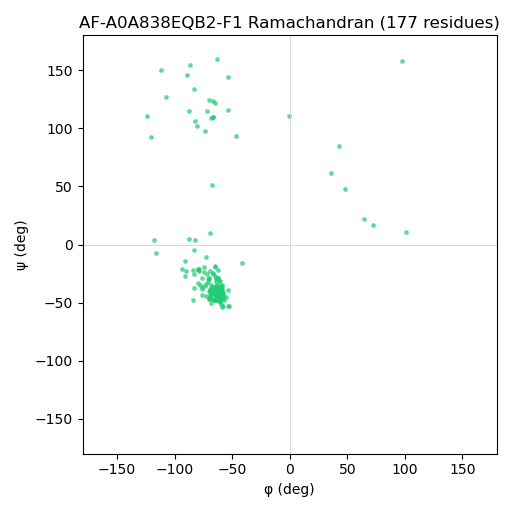06 110 LYS A CA 1
ATOM 856 C C . LYS A 1 110 ? 2.362 13.459 -0.094 1.00 85.06 110 LYS A C 1
ATOM 858 O O . LYS A 1 110 ? 3.554 13.330 0.152 1.00 85.06 110 LYS A O 1
ATOM 863 N N . ALA A 1 111 ? 1.408 13.232 0.807 1.00 85.94 111 ALA A N 1
ATOM 864 C CA . ALA A 1 111 ? 1.674 12.836 2.189 1.00 85.94 111 ALA A CA 1
ATOM 865 C C . ALA A 1 111 ? 2.398 11.483 2.269 1.00 85.94 111 ALA A C 1
ATOM 867 O O . ALA A 1 111 ? 3.369 11.340 3.007 1.00 85.94 111 ALA A O 1
ATOM 868 N N . VAL A 1 112 ? 1.982 10.503 1.459 1.00 83.44 112 VAL A N 1
ATOM 869 C CA . VAL A 1 112 ? 2.684 9.216 1.350 1.00 83.44 112 VAL A CA 1
ATOM 870 C C . VAL A 1 112 ? 4.094 9.410 0.799 1.00 83.44 112 VAL A C 1
ATOM 872 O O . VAL A 1 112 ? 5.040 8.857 1.352 1.00 83.44 112 VAL A O 1
ATOM 875 N N . LYS A 1 113 ? 4.268 10.224 -0.246 1.00 82.00 113 LYS A N 1
ATOM 876 C CA . LYS A 1 113 ? 5.590 10.520 -0.806 1.00 82.00 113 LYS A CA 1
ATOM 877 C C . LYS A 1 113 ? 6.504 11.192 0.224 1.00 82.00 113 LYS A C 1
ATOM 879 O O . LYS A 1 113 ? 7.659 10.806 0.339 1.00 82.00 113 LYS A O 1
ATOM 884 N N . GLU A 1 114 ? 6.002 12.165 0.978 1.00 87.69 114 GLU A N 1
ATOM 885 C CA . GLU A 1 114 ? 6.760 12.845 2.036 1.00 87.69 114 GLU A CA 1
ATOM 886 C C . GLU A 1 114 ? 7.166 11.875 3.147 1.00 87.69 114 GLU A C 1
ATOM 888 O O . GLU A 1 114 ? 8.332 11.851 3.539 1.00 87.69 114 GLU A O 1
ATOM 893 N N . LEU A 1 115 ? 6.240 11.020 3.590 1.00 85.62 115 LEU A N 1
ATOM 894 C CA . LEU A 1 115 ? 6.527 9.947 4.538 1.00 85.62 115 LEU A CA 1
ATOM 895 C C . LEU A 1 115 ? 7.650 9.042 4.019 1.00 85.62 115 LEU A C 1
ATOM 897 O O . LEU A 1 115 ? 8.578 8.717 4.759 1.00 85.62 115 LEU A O 1
ATOM 901 N N . MET A 1 116 ? 7.601 8.650 2.748 1.00 78.94 116 MET A N 1
ATOM 902 C CA . MET A 1 116 ? 8.629 7.813 2.133 1.00 78.94 116 MET A CA 1
ATOM 903 C C . MET A 1 116 ? 9.984 8.513 2.045 1.00 78.94 116 MET A C 1
ATOM 905 O O . MET A 1 116 ? 10.989 7.922 2.440 1.00 78.94 116 MET A O 1
ATOM 909 N N . ASP A 1 117 ? 10.015 9.757 1.561 1.00 81.88 117 ASP A N 1
ATOM 910 C CA . ASP A 1 117 ? 11.233 10.562 1.456 1.00 81.88 117 ASP A CA 1
ATOM 911 C C . ASP A 1 117 ? 11.869 10.723 2.848 1.00 81.88 117 ASP A C 1
ATOM 913 O O . ASP A 1 117 ? 13.073 10.528 3.026 1.00 81.88 117 ASP A O 1
ATOM 917 N N . GLN A 1 118 ? 11.052 10.999 3.869 1.00 84.06 118 GLN A N 1
ATOM 918 C CA . GLN A 1 118 ? 11.497 11.086 5.256 1.00 84.06 118 GLN A CA 1
ATOM 919 C C . GLN A 1 118 ? 12.051 9.748 5.755 1.00 84.06 118 GLN A C 1
ATOM 921 O O . GLN A 1 118 ? 13.124 9.719 6.356 1.00 84.06 118 GLN A O 1
ATOM 926 N N . SER A 1 119 ? 11.369 8.642 5.475 1.00 78.81 119 SER A N 1
ATOM 927 C CA . SER A 1 119 ? 11.789 7.301 5.898 1.00 78.81 119 SER A CA 1
ATOM 928 C C . SER A 1 119 ? 13.114 6.887 5.263 1.00 78.81 119 SER A C 1
ATOM 930 O O . SER A 1 119 ? 13.986 6.341 5.940 1.00 78.81 119 SER A O 1
ATOM 932 N N . TYR A 1 120 ? 13.291 7.203 3.978 1.00 74.75 120 TYR A N 1
ATOM 933 C CA . TYR A 1 120 ? 14.532 6.974 3.247 1.00 74.75 120 TYR A CA 1
ATOM 934 C C . TYR A 1 120 ? 15.687 7.788 3.844 1.00 74.75 120 TYR A C 1
ATOM 936 O O . TYR A 1 120 ? 16.754 7.243 4.123 1.00 74.75 120 TYR A O 1
ATOM 944 N N . ASN A 1 121 ? 15.451 9.070 4.140 1.00 77.44 121 ASN A N 1
ATOM 945 C CA . ASN A 1 121 ? 16.451 9.956 4.742 1.00 77.44 121 ASN A CA 1
ATOM 946 C C . ASN A 1 121 ? 16.869 9.533 6.161 1.00 77.44 121 ASN A C 1
ATOM 948 O O . ASN A 1 121 ? 17.991 9.814 6.574 1.00 77.44 121 ASN A O 1
ATOM 952 N N . HIS A 1 122 ? 16.000 8.839 6.901 1.00 75.06 122 HIS A N 1
ATOM 953 C CA . HIS A 1 122 ? 16.309 8.312 8.236 1.00 75.06 122 HIS A CA 1
ATOM 954 C C . HIS A 1 122 ? 16.963 6.921 8.206 1.00 75.06 122 HIS A C 1
ATOM 956 O O . HIS A 1 122 ? 17.191 6.329 9.261 1.00 75.06 122 HIS A O 1
ATOM 962 N N . GLY A 1 123 ? 17.270 6.383 7.019 1.00 68.00 123 GLY A N 1
ATOM 963 C CA . GLY A 1 123 ? 17.868 5.055 6.876 1.00 68.00 123 GLY A CA 1
ATOM 964 C C . GLY A 1 123 ? 16.950 3.932 7.362 1.00 68.00 123 GLY A C 1
ATOM 965 O O . GLY A 1 123 ? 17.431 2.854 7.716 1.00 68.00 123 GLY A O 1
ATOM 966 N N . ALA A 1 124 ? 15.635 4.169 7.416 1.00 65.31 124 ALA A N 1
ATOM 967 C CA . ALA A 1 124 ? 14.687 3.144 7.808 1.00 65.31 124 ALA A CA 1
ATOM 968 C C . ALA A 1 124 ? 14.673 2.054 6.729 1.00 65.31 124 ALA A C 1
ATOM 970 O O . ALA A 1 124 ? 14.195 2.266 5.614 1.00 65.31 124 ALA A O 1
ATOM 971 N N . SER A 1 125 ? 15.208 0.872 7.051 1.00 60.16 125 SER A N 1
ATOM 972 C CA . SER A 1 125 ? 15.055 -0.289 6.181 1.00 60.16 125 SER A CA 1
ATOM 973 C C . SER A 1 125 ? 13.617 -0.790 6.303 1.00 60.16 125 SER A C 1
ATOM 975 O O . SER A 1 125 ? 13.264 -1.505 7.247 1.00 60.16 125 SER A O 1
ATOM 977 N N . TRP A 1 126 ? 12.774 -0.395 5.357 1.00 60.91 126 TRP A N 1
ATOM 978 C CA . TRP A 1 126 ? 11.576 -1.146 5.000 1.00 60.91 126 TRP A CA 1
ATOM 979 C C . TRP A 1 126 ? 12.053 -2.563 4.694 1.00 60.91 126 TRP A C 1
ATOM 981 O O . TRP A 1 126 ? 12.954 -2.702 3.877 1.00 60.91 126 TRP A O 1
ATOM 991 N N . SER A 1 127 ? 11.615 -3.524 5.510 1.00 53.44 127 SER A N 1
ATOM 992 C CA . SER A 1 127 ? 12.091 -4.913 5.608 1.00 53.44 127 SER A CA 1
ATOM 993 C C . SER A 1 127 ? 13.230 -5.310 4.645 1.00 53.44 127 SER A C 1
ATOM 995 O O . SER A 1 127 ? 13.027 -5.398 3.457 1.00 53.44 127 SER A O 1
ATOM 997 N N . GLY A 1 128 ? 14.448 -5.545 5.145 1.00 54.53 128 GLY A N 1
ATOM 998 C CA . GLY A 1 128 ? 15.470 -6.367 4.466 1.00 54.53 128 GLY A CA 1
ATOM 999 C C . GLY A 1 128 ? 15.677 -6.189 2.946 1.00 54.53 128 GLY A C 1
ATOM 1000 O O . GLY A 1 128 ? 15.233 -7.008 2.156 1.00 54.53 128 GLY A O 1
ATOM 1001 N N . GLY A 1 129 ? 16.491 -5.212 2.538 1.00 59.25 129 GLY A N 1
ATOM 1002 C CA . GLY A 1 129 ? 17.004 -5.103 1.162 1.00 59.25 129 GLY A CA 1
ATOM 1003 C C . GLY A 1 129 ? 16.232 -4.131 0.261 1.00 59.25 129 GLY A C 1
ATOM 1004 O O . GLY A 1 129 ? 15.089 -3.772 0.516 1.00 59.25 129 GLY A O 1
ATOM 1005 N N . ALA A 1 130 ? 16.888 -3.659 -0.805 1.00 59.09 130 ALA A N 1
ATOM 1006 C CA . ALA A 1 130 ? 16.355 -2.600 -1.671 1.00 59.09 130 ALA A CA 1
ATOM 1007 C C . ALA A 1 130 ? 15.061 -2.993 -2.412 1.00 59.09 130 ALA A C 1
ATOM 1009 O O . ALA A 1 130 ? 14.235 -2.129 -2.694 1.00 59.09 130 ALA A O 1
ATOM 1010 N N . ALA A 1 131 ? 14.871 -4.282 -2.706 1.00 55.78 131 ALA A N 1
ATOM 1011 C CA . ALA A 1 131 ? 13.722 -4.774 -3.463 1.00 55.78 131 ALA A CA 1
ATOM 1012 C C . ALA A 1 131 ? 12.428 -4.814 -2.623 1.00 55.78 131 ALA A C 1
ATOM 1014 O O . ALA A 1 131 ? 11.365 -4.437 -3.110 1.00 55.78 131 ALA A O 1
ATOM 1015 N N . GLU A 1 132 ? 12.518 -5.182 -1.343 1.00 59.66 132 GLU A N 1
ATOM 1016 C CA . GLU A 1 132 ? 11.372 -5.213 -0.422 1.00 59.66 132 GLU A CA 1
ATOM 1017 C C . GLU A 1 132 ? 10.881 -3.794 -0.057 1.00 59.66 132 GLU A C 1
ATOM 1019 O O . GLU A 1 132 ? 9.683 -3.563 0.127 1.00 59.66 132 GLU A O 1
ATOM 1024 N N . ALA A 1 133 ? 11.782 -2.803 -0.044 1.00 64.12 133 ALA A N 1
ATOM 1025 C CA . ALA A 1 133 ? 11.433 -1.407 0.218 1.00 64.12 133 ALA A CA 1
ATOM 1026 C C . ALA A 1 133 ? 10.532 -0.785 -0.866 1.00 64.12 133 ALA A C 1
ATOM 1028 O O . ALA A 1 133 ? 9.618 -0.024 -0.545 1.00 64.12 133 ALA A O 1
ATOM 1029 N N . ILE A 1 134 ? 10.746 -1.131 -2.141 1.00 65.12 134 ILE A N 1
ATOM 1030 C CA . ILE A 1 134 ? 9.940 -0.637 -3.276 1.00 65.12 134 ILE A CA 1
ATOM 1031 C C . ILE A 1 134 ? 8.485 -1.111 -3.160 1.00 65.12 134 ILE A C 1
ATOM 1033 O O . ILE A 1 134 ? 7.546 -0.383 -3.486 1.00 65.12 134 ILE A O 1
ATOM 1037 N N . VAL A 1 135 ? 8.288 -2.323 -2.654 1.00 66.44 135 VAL A N 1
ATOM 1038 C CA . VAL A 1 135 ? 6.972 -2.956 -2.552 1.00 66.44 135 VAL A CA 1
ATOM 1039 C C . VAL A 1 135 ? 6.163 -2.367 -1.407 1.00 66.44 135 VAL A C 1
ATOM 1041 O O . VAL A 1 135 ? 4.988 -2.053 -1.591 1.00 66.44 135 VAL A O 1
ATOM 1044 N N . ALA A 1 136 ? 6.791 -2.148 -0.249 1.00 69.56 136 ALA A N 1
ATOM 1045 C CA . ALA A 1 136 ? 6.141 -1.486 0.881 1.00 69.56 136 ALA A CA 1
ATOM 1046 C C . ALA A 1 136 ? 5.642 -0.081 0.496 1.00 69.56 136 ALA A C 1
ATOM 1048 O O . ALA A 1 136 ? 4.512 0.299 0.798 1.00 69.56 136 ALA A O 1
ATOM 1049 N N . VAL A 1 137 ? 6.464 0.654 -0.253 1.00 71.62 137 VAL A N 1
ATOM 1050 C CA . VAL A 1 137 ? 6.148 1.965 -0.830 1.00 71.62 137 VAL A CA 1
ATOM 1051 C C . VAL A 1 137 ? 4.925 1.912 -1.750 1.00 71.62 137 VAL A C 1
ATOM 1053 O O . VAL A 1 137 ? 3.962 2.662 -1.564 1.00 71.62 137 VAL A O 1
ATOM 1056 N N . ALA A 1 138 ? 4.951 1.010 -2.731 1.00 71.75 138 ALA A N 1
ATOM 1057 C CA . ALA A 1 138 ? 3.868 0.815 -3.684 1.00 71.75 138 ALA A CA 1
ATOM 1058 C C . ALA A 1 138 ? 2.553 0.465 -2.967 1.00 71.75 138 ALA A C 1
ATOM 1060 O O . ALA A 1 138 ? 1.494 1.025 -3.267 1.00 71.75 138 ALA A O 1
ATOM 1061 N N . PHE A 1 139 ? 2.634 -0.404 -1.962 1.00 75.31 139 PHE A N 1
ATOM 1062 C CA . PHE A 1 139 ? 1.488 -0.827 -1.175 1.00 75.31 139 PHE A CA 1
ATOM 1063 C C . PHE A 1 139 ? 0.855 0.330 -0.386 1.00 75.31 139 PHE A C 1
ATOM 1065 O O . PHE A 1 139 ? -0.359 0.524 -0.470 1.00 75.31 139 PHE A O 1
ATOM 1072 N N . ILE A 1 140 ? 1.652 1.153 0.308 1.00 79.44 140 ILE A N 1
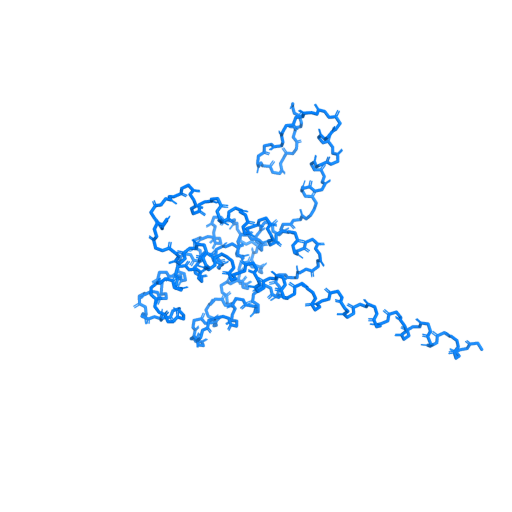ATOM 1073 C CA . ILE A 1 140 ? 1.146 2.317 1.061 1.00 79.44 140 ILE A CA 1
ATOM 1074 C C . ILE A 1 140 ? 0.439 3.305 0.131 1.00 79.44 140 ILE A C 1
ATOM 1076 O O . ILE A 1 140 ? -0.635 3.804 0.469 1.00 79.44 140 ILE A O 1
ATOM 1080 N N . ALA A 1 141 ? 1.004 3.566 -1.051 1.00 77.31 141 ALA A N 1
ATOM 1081 C CA . ALA A 1 141 ? 0.398 4.465 -2.028 1.00 77.31 141 ALA A CA 1
ATOM 1082 C C . ALA A 1 141 ? -0.971 3.956 -2.510 1.00 77.31 141 ALA A C 1
ATOM 1084 O O . ALA A 1 141 ? -1.916 4.742 -2.614 1.00 77.31 141 ALA A O 1
ATOM 1085 N N . ILE A 1 142 ? -1.108 2.647 -2.751 1.00 78.50 142 ILE A N 1
ATOM 1086 C CA . ILE A 1 142 ? -2.389 2.052 -3.153 1.00 78.50 142 ILE A CA 1
ATOM 1087 C C . ILE A 1 142 ? -3.394 2.065 -2.006 1.00 78.50 142 ILE A C 1
ATOM 1089 O O . ILE A 1 142 ? -4.557 2.382 -2.238 1.00 78.50 142 ILE A O 1
ATOM 1093 N N . VAL A 1 143 ? -2.975 1.783 -0.771 1.00 78.31 143 VAL A N 1
ATOM 1094 C CA . VAL A 1 143 ? -3.875 1.854 0.389 1.00 78.31 143 VAL A CA 1
ATOM 1095 C C . VAL A 1 143 ? -4.359 3.285 0.614 1.00 78.31 143 VAL A C 1
ATOM 1097 O O . VAL A 1 143 ? -5.557 3.498 0.780 1.00 78.31 143 VAL A O 1
ATOM 1100 N N . ALA A 1 144 ? -3.472 4.278 0.543 1.00 77.94 144 ALA A N 1
ATOM 1101 C CA . ALA A 1 144 ? -3.855 5.685 0.617 1.00 77.94 144 ALA A CA 1
ATOM 1102 C C . ALA A 1 144 ? -4.853 6.059 -0.488 1.00 77.94 144 ALA A C 1
ATOM 1104 O O . ALA A 1 144 ? -5.880 6.677 -0.209 1.00 77.94 144 ALA A O 1
ATOM 1105 N N . TYR A 1 145 ? -4.604 5.623 -1.725 1.00 78.50 145 TYR A N 1
ATOM 1106 C CA . TYR A 1 145 ? -5.533 5.819 -2.836 1.00 78.50 145 TYR A CA 1
ATOM 1107 C C . TYR A 1 145 ? -6.895 5.154 -2.573 1.00 78.50 145 TYR A C 1
ATOM 1109 O O . TYR A 1 145 ? -7.931 5.803 -2.719 1.00 78.50 145 TYR A O 1
ATOM 1117 N N . ALA A 1 146 ? -6.905 3.897 -2.123 1.00 75.19 146 ALA A N 1
ATOM 1118 C CA . ALA A 1 146 ? -8.116 3.137 -1.821 1.00 75.19 146 ALA A CA 1
ATOM 1119 C C . ALA A 1 146 ? -8.925 3.741 -0.661 1.00 75.19 146 ALA A C 1
ATOM 1121 O O . ALA A 1 146 ? -10.152 3.661 -0.675 1.00 75.19 146 ALA A O 1
ATOM 1122 N N . ILE A 1 147 ? -8.265 4.371 0.320 1.00 75.25 147 ILE A N 1
ATOM 1123 C CA . ILE A 1 147 ? -8.912 5.103 1.419 1.00 75.25 147 ILE A CA 1
ATOM 1124 C C . ILE A 1 147 ? -9.572 6.384 0.903 1.00 75.25 147 ILE A C 1
ATOM 1126 O O . ILE A 1 147 ? -10.722 6.647 1.252 1.00 75.25 147 ILE A O 1
ATOM 1130 N N . VAL A 1 148 ? -8.869 7.170 0.077 1.00 74.12 148 VAL A N 1
ATOM 1131 C CA . VAL A 1 148 ? -9.373 8.460 -0.424 1.00 74.12 148 VAL A CA 1
ATOM 1132 C C . VAL A 1 148 ? -10.532 8.286 -1.390 1.00 74.12 148 VAL A C 1
ATOM 1134 O O . VAL A 1 148 ? -11.572 8.924 -1.239 1.00 74.12 148 VAL A O 1
ATOM 1137 N N . TRP A 1 149 ? -10.361 7.418 -2.385 1.00 68.94 149 TRP A N 1
ATOM 1138 C CA . TRP A 1 149 ? -11.431 7.107 -3.328 1.00 68.94 149 TRP A CA 1
ATOM 1139 C C . TRP A 1 149 ? -12.514 6.249 -2.696 1.00 68.94 149 TRP A C 1
ATOM 1141 O O . TRP A 1 149 ? -13.565 6.077 -3.313 1.00 68.94 149 TRP A O 1
ATOM 1151 N N . GLY A 1 150 ? -12.234 5.734 -1.488 1.00 60.22 150 GLY A N 1
ATOM 1152 C CA . GLY A 1 150 ? -13.073 4.853 -0.702 1.00 60.22 150 GLY A CA 1
ATOM 1153 C C . GLY A 1 150 ? -13.796 3.926 -1.634 1.00 60.22 150 GLY A C 1
ATOM 1154 O O . GLY A 1 150 ? -15.000 4.129 -1.721 1.00 60.22 150 GLY A O 1
ATOM 1155 N N . ILE A 1 151 ? -13.054 3.088 -2.394 1.00 51.84 151 ILE A N 1
ATOM 1156 C CA . ILE A 1 151 ? -13.539 2.441 -3.623 1.00 51.84 151 ILE A CA 1
ATOM 1157 C C . ILE A 1 151 ? -14.904 1.863 -3.331 1.00 51.84 151 ILE A C 1
ATOM 1159 O O . ILE A 1 151 ? -15.089 0.772 -2.790 1.00 51.84 151 ILE A O 1
ATOM 1163 N N . GLY A 1 152 ? -15.884 2.693 -3.644 1.00 43.62 152 GLY A N 1
ATOM 1164 C CA . GLY A 1 152 ? -17.248 2.351 -3.470 1.00 43.62 152 GLY A CA 1
ATOM 1165 C C . GLY A 1 152 ? -17.425 1.350 -4.572 1.00 43.62 152 GLY A C 1
ATOM 1166 O O . GLY A 1 152 ? -17.414 1.709 -5.753 1.00 43.62 152 GLY A O 1
ATOM 1167 N N . ALA A 1 153 ? -17.684 0.111 -4.185 1.00 46.34 153 ALA A N 1
ATOM 1168 C CA . ALA A 1 153 ? -18.400 -0.834 -5.019 1.00 46.34 153 ALA A CA 1
ATOM 1169 C C . ALA A 1 153 ? -19.604 -0.168 -5.740 1.00 46.34 153 ALA A C 1
ATOM 1171 O O . ALA A 1 153 ? -20.090 -0.695 -6.730 1.00 46.34 153 ALA A O 1
ATOM 1172 N N . SER A 1 154 ? -20.057 1.022 -5.317 1.00 46.78 154 SER A N 1
ATOM 1173 C CA . SER A 1 154 ? -20.994 1.913 -5.997 1.00 46.78 154 SER A CA 1
ATOM 1174 C C . SER A 1 154 ? -20.585 2.493 -7.365 1.00 46.78 154 SER A C 1
ATOM 1176 O O . SER A 1 154 ? -21.507 2.745 -8.132 1.00 46.78 154 SER A O 1
ATOM 1178 N N . CYS A 1 155 ? -19.308 2.721 -7.724 1.00 46.06 155 CYS A N 1
ATOM 1179 C CA . CYS A 1 155 ? -18.983 3.202 -9.090 1.00 46.06 155 CYS A CA 1
ATOM 1180 C C . CYS A 1 155 ? -18.887 2.033 -10.088 1.00 46.06 155 CYS A C 1
ATOM 1182 O O . CYS A 1 155 ? -19.534 2.070 -11.132 1.00 46.06 155 CYS A O 1
ATOM 1184 N N . VAL A 1 156 ? -18.161 0.959 -9.752 1.00 48.72 156 VAL A N 1
ATOM 1185 C CA . VAL A 1 156 ? -17.963 -0.186 -10.664 1.00 48.72 156 VAL A CA 1
ATOM 1186 C C . VAL A 1 156 ? -19.256 -0.985 -10.865 1.00 48.72 156 VAL A C 1
ATOM 1188 O O . VAL A 1 156 ? -19.652 -1.210 -12.007 1.00 48.72 156 VAL A O 1
ATOM 1191 N N . SER A 1 157 ? -19.995 -1.320 -9.796 1.00 50.19 157 SER A N 1
ATOM 1192 C CA . SER A 1 157 ? -21.247 -2.089 -9.951 1.00 50.19 157 SER A CA 1
ATOM 1193 C C . SER A 1 157 ? -22.376 -1.301 -10.626 1.00 50.19 157 SER A C 1
ATOM 1195 O O . SER A 1 157 ? -23.293 -1.902 -11.192 1.00 50.19 157 SER A O 1
ATOM 1197 N N . ARG A 1 158 ? -22.324 0.039 -10.580 1.00 48.16 158 ARG A N 1
ATOM 1198 C CA . ARG A 1 158 ? -23.293 0.904 -11.264 1.00 48.16 158 ARG A CA 1
ATOM 1199 C C . ARG A 1 158 ? -22.929 1.111 -12.735 1.00 48.16 158 ARG A C 1
ATOM 1201 O O . ARG A 1 158 ? -23.820 1.034 -13.570 1.00 48.16 158 ARG A O 1
ATOM 1208 N N . CYS A 1 159 ? -21.642 1.235 -13.071 1.00 52.75 159 CYS A N 1
ATOM 1209 C CA . CYS A 1 159 ? -21.194 1.248 -14.470 1.00 52.75 159 CYS A CA 1
ATOM 1210 C C . CYS A 1 159 ? -21.482 -0.088 -15.177 1.00 52.75 159 CYS A C 1
ATOM 1212 O O . CYS A 1 159 ? -21.955 -0.092 -16.308 1.00 52.75 159 CYS A O 1
ATOM 1214 N N . GLU A 1 160 ? -21.273 -1.228 -14.512 1.00 51.38 160 GLU A N 1
ATOM 1215 C CA . GLU A 1 160 ? -21.503 -2.542 -15.130 1.00 51.38 160 GLU A CA 1
ATOM 1216 C C . GLU A 1 160 ? -22.991 -2.815 -15.417 1.00 51.38 160 GLU A C 1
ATOM 1218 O O . GLU A 1 160 ? -23.334 -3.369 -16.464 1.00 51.38 160 GLU A O 1
ATOM 1223 N N . LYS A 1 161 ? -23.902 -2.368 -14.540 1.00 52.72 161 LYS A N 1
ATOM 1224 C CA . LYS A 1 161 ? -25.351 -2.519 -14.762 1.00 52.72 161 LYS A CA 1
ATOM 1225 C C . LYS A 1 161 ? -25.922 -1.534 -15.781 1.00 52.72 161 LYS A C 1
ATOM 1227 O O . LYS A 1 161 ? -26.801 -1.929 -16.540 1.00 52.72 161 LYS A O 1
ATOM 1232 N N . ASP A 1 162 ? -25.431 -0.296 -15.817 1.00 52.00 162 ASP A N 1
ATOM 1233 C CA . ASP A 1 162 ? -26.012 0.745 -16.672 1.00 52.00 162 ASP A CA 1
ATOM 1234 C C . ASP A 1 162 ? -25.356 0.815 -18.073 1.00 52.00 162 ASP A C 1
ATOM 1236 O O . ASP A 1 162 ? -26.035 1.159 -19.041 1.00 52.00 162 ASP A O 1
ATOM 1240 N N . CYS A 1 163 ? -24.083 0.421 -18.241 1.00 53.81 163 CYS A N 1
ATOM 1241 C CA . CYS A 1 163 ? -23.400 0.444 -19.549 1.00 53.81 163 CYS A CA 1
ATOM 1242 C C . CYS A 1 163 ? -23.465 -0.875 -20.335 1.00 53.81 163 CYS A C 1
ATOM 1244 O O . CYS A 1 163 ? -23.340 -0.851 -21.562 1.00 53.81 163 CYS A O 1
ATOM 1246 N N . SER A 1 164 ? -23.722 -2.021 -19.692 1.00 52.59 164 SER A N 1
ATOM 1247 C CA . SER A 1 164 ? -23.899 -3.301 -20.409 1.00 52.59 164 SER A CA 1
ATOM 1248 C C . SER A 1 164 ? -25.129 -3.317 -21.327 1.00 52.59 164 SER A C 1
ATOM 1250 O O . SER A 1 164 ? -25.181 -4.103 -22.270 1.00 52.59 164 SER A O 1
ATOM 1252 N N . ILE A 1 165 ? -26.084 -2.408 -21.110 1.00 54.00 165 ILE A N 1
ATOM 1253 C CA . ILE A 1 165 ? -27.263 -2.230 -21.969 1.00 54.00 165 ILE A CA 1
ATOM 1254 C C . ILE A 1 165 ? -26.927 -1.421 -23.239 1.00 54.00 165 ILE A C 1
ATOM 1256 O O . ILE A 1 165 ? -27.631 -1.542 -24.240 1.00 54.00 165 ILE A O 1
ATOM 1260 N N . LEU A 1 166 ? -25.852 -0.621 -23.232 1.00 51.19 166 LEU A N 1
ATOM 1261 C CA . LEU A 1 166 ? -25.539 0.343 -24.301 1.00 51.19 166 LEU A CA 1
ATOM 1262 C C . LEU A 1 166 ? -24.242 0.056 -25.074 1.00 51.19 166 LEU A C 1
ATOM 1264 O O . LEU A 1 166 ? -24.001 0.700 -26.087 1.00 51.19 166 LEU A O 1
ATOM 1268 N N . GLY A 1 167 ? -23.429 -0.920 -24.657 1.00 51.16 167 GLY A N 1
ATOM 1269 C CA . GLY A 1 167 ? -22.254 -1.352 -25.425 1.00 51.16 167 GLY A CA 1
ATOM 1270 C C . GLY A 1 167 ? -21.069 -0.375 -25.426 1.00 51.16 167 GLY A C 1
ATOM 1271 O O . GLY A 1 167 ? -20.174 -0.533 -26.253 1.00 51.16 167 GLY A O 1
ATOM 1272 N N . ASN A 1 168 ? -21.029 0.591 -24.500 1.00 50.53 168 ASN A N 1
ATOM 1273 C CA . ASN A 1 168 ? -19.974 1.609 -24.422 1.00 50.53 168 ASN A CA 1
ATOM 1274 C C . ASN A 1 168 ? -19.078 1.441 -23.183 1.00 50.53 168 ASN A C 1
ATOM 1276 O O . ASN A 1 168 ? -19.504 0.954 -22.135 1.00 50.53 168 ASN A O 1
ATOM 1280 N N . SER A 1 169 ? -17.812 1.848 -23.311 1.00 52.06 169 SER A N 1
ATOM 1281 C CA . SER A 1 169 ? -16.787 1.773 -22.262 1.00 52.06 169 SER A CA 1
ATOM 1282 C C . SER A 1 169 ? -16.860 2.961 -21.295 1.00 52.06 169 SER A C 1
ATOM 1284 O O . SER A 1 169 ? -16.906 4.107 -21.738 1.00 52.06 169 SER A O 1
ATOM 1286 N N . CYS A 1 170 ? -16.804 2.708 -19.982 1.00 53.56 170 CYS A N 1
ATOM 1287 C CA . CYS A 1 170 ? -16.759 3.762 -18.961 1.00 53.56 170 CYS A CA 1
ATOM 1288 C C . CYS A 1 170 ? -15.404 4.495 -18.977 1.00 53.56 170 CYS A C 1
ATOM 1290 O O . CYS A 1 170 ? -14.360 3.863 -18.825 1.00 53.56 170 CYS A O 1
ATOM 1292 N N . THR A 1 171 ? -15.415 5.822 -19.134 1.00 49.06 171 THR A N 1
ATOM 1293 C CA . THR A 1 171 ? -14.224 6.674 -18.972 1.00 49.06 171 THR A CA 1
ATOM 1294 C C . THR A 1 171 ? -14.069 7.149 -17.524 1.00 49.06 171 THR A C 1
ATOM 1296 O O . THR A 1 171 ? -15.057 7.367 -16.830 1.00 49.06 171 THR A O 1
ATOM 1299 N N . GLU A 1 172 ? -12.814 7.286 -17.094 1.00 47.19 172 GLU A N 1
ATOM 1300 C CA . GLU A 1 172 ? -12.281 7.130 -15.726 1.00 47.19 172 GLU A CA 1
ATOM 1301 C C . GLU A 1 172 ? -12.668 8.169 -14.652 1.00 47.19 172 GLU A C 1
ATOM 1303 O O . GLU A 1 172 ? -12.148 8.099 -13.542 1.00 47.19 172 GLU A O 1
ATOM 1308 N N . ASP A 1 173 ? -13.612 9.072 -14.900 1.00 45.06 173 ASP A N 1
ATOM 1309 C CA . ASP A 1 173 ? -14.088 10.002 -13.870 1.00 45.06 173 ASP A CA 1
ATOM 1310 C C . ASP A 1 173 ? 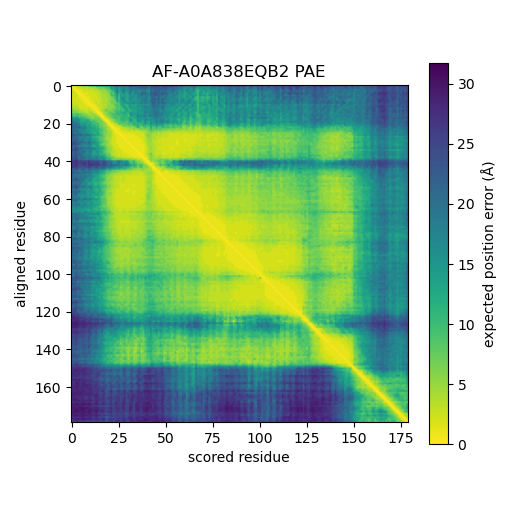-15.496 9.599 -13.426 1.00 45.06 173 ASP A C 1
ATOM 1312 O O . ASP A 1 173 ? -16.394 9.469 -14.255 1.00 45.06 173 ASP A O 1
ATOM 1316 N N . CYS A 1 174 ? -15.727 9.418 -12.119 1.00 49.19 174 CYS A N 1
ATOM 1317 C CA . CYS A 1 174 ? -17.049 9.145 -11.523 1.00 49.19 174 CYS A CA 1
ATOM 1318 C C . CYS A 1 174 ? -18.018 10.361 -11.639 1.00 49.19 174 CYS A C 1
ATOM 1320 O O . CYS A 1 174 ? -18.639 10.781 -10.664 1.00 49.19 174 CYS A O 1
ATOM 1322 N N . GLY A 1 175 ? -18.170 10.910 -12.850 1.00 44.91 175 GLY A N 1
ATOM 1323 C CA . GLY A 1 175 ? -19.226 11.782 -13.350 1.00 44.91 175 GLY A CA 1
ATOM 1324 C C . GLY A 1 175 ? -19.890 11.104 -14.552 1.00 44.91 175 GLY A C 1
ATOM 1325 O O . GLY A 1 175 ? -19.436 11.220 -15.685 1.00 44.91 175 GLY A O 1
ATOM 1326 N N . VAL A 1 176 ? -20.963 10.352 -14.308 1.00 42.62 176 VAL A N 1
ATOM 1327 C CA . VAL A 1 176 ? -21.618 9.542 -15.343 1.00 42.62 176 VAL A CA 1
ATOM 1328 C C . VAL A 1 176 ? -22.302 10.439 -16.384 1.00 42.62 176 VAL A C 1
ATOM 1330 O O . VAL A 1 176 ? -23.360 11.015 -16.133 1.00 42.62 176 VAL A O 1
ATOM 1333 N N . ARG A 1 177 ? -21.737 10.495 -17.592 1.00 39.81 177 ARG A N 1
ATOM 1334 C CA . ARG A 1 177 ? -22.500 10.616 -18.838 1.00 39.81 177 ARG A CA 1
ATOM 1335 C C . ARG A 1 177 ? -22.114 9.449 -19.736 1.00 39.81 177 ARG A C 1
ATOM 1337 O O . ARG A 1 177 ? -20.994 9.400 -20.229 1.00 39.81 177 ARG A O 1
ATOM 1344 N N . CYS A 1 178 ? -23.052 8.526 -19.927 1.00 42.09 178 CYS A N 1
ATOM 1345 C CA . CYS A 1 178 ? -22.957 7.502 -20.959 1.00 42.09 178 CYS A CA 1
ATOM 1346 C C . CYS A 1 178 ? -23.043 8.203 -22.318 1.00 42.09 178 CYS A C 1
ATOM 1348 O O . CYS A 1 178 ? -24.009 8.929 -22.561 1.00 42.09 178 CYS A O 1
ATOM 1350 N N . ASN A 1 179 ? -22.040 8.013 -23.167 1.00 46.16 179 ASN A N 1
ATOM 1351 C CA . ASN A 1 179 ? -22.062 8.419 -24.568 1.00 46.16 179 ASN A CA 1
ATOM 1352 C C . ASN A 1 179 ? -21.789 7.190 -25.410 1.00 46.16 179 ASN A C 1
ATOM 1354 O O . ASN A 1 179 ? -20.907 6.407 -24.989 1.00 46.16 179 ASN A O 1
#

pLDDT: mean 73.29, std 13.98, range [39.81, 92.56]

Foldseek 3Di:
DVVVVVVVVVVVVVVVVVLVVVLLVLLVVLLVVLLVQQLPPPCVPPPVSNVVSLVVSLVSVLVSVVSPDDLVNLLVVLLVQQPDVVLSVLLSVLLVCCLVVLDALVVSLVSLVVSLVVCVVVVRPSPDDDSNSVSSSSSSSSSSNCSNCVSPPVQVVVCCVPCVVPVDDDDDDSPDDDD

Sequence (179 aa):
MLKKFSLMMLSFVLLTVQANAGTNNSLALAIEELNYSLTVEWDQKDQTYYNTKMKAFATTIADLQAKGLTNQQLVEHVVSTVKNESLAKDVQTTLNMIQINKMSPIEAQKAVKELMDQSYNHGASWSGGAAEAIVAVAFIAIVAYAIVWGIGASCVSRCEKDCSILGNSCTEDCGVRCN

Mean predicted aligned error: 11.97 Å

Nearest PDB structures (foldseek):
  4uiq-assembly2_A  TM=3.058E-01  e=6.297E+00  Bordetella pertussis Tohama I